Protein AF-A0AAD5NY18-F1 (afdb_monomer)

Structure (mmCIF, N/CA/C/O backbone):
data_AF-A0AAD5NY18-F1
#
_entry.id   AF-A0AAD5NY18-F1
#
loop_
_atom_site.group_PDB
_atom_site.id
_atom_site.type_symbol
_atom_site.label_atom_id
_atom_site.label_alt_id
_atom_site.label_comp_id
_atom_site.label_asym_id
_atom_site.label_entity_id
_atom_site.label_seq_id
_atom_site.pdbx_PDB_ins_code
_atom_site.Cartn_x
_atom_site.Cartn_y
_atom_site.Cartn_z
_atom_site.occupancy
_atom_site.B_iso_or_equiv
_atom_site.auth_seq_id
_atom_site.auth_comp_id
_atom_site.auth_asym_id
_atom_site.auth_atom_id
_atom_site.pdbx_PDB_model_num
ATOM 1 N N . MET A 1 1 ? -19.075 -4.248 27.974 1.00 84.06 1 MET A N 1
ATOM 2 C CA . MET A 1 1 ? -18.159 -3.498 27.089 1.00 84.06 1 MET A CA 1
ATOM 3 C C . MET A 1 1 ? -18.978 -2.438 26.397 1.00 84.06 1 MET A C 1
ATOM 5 O O . MET A 1 1 ? -19.967 -2.800 25.772 1.00 84.06 1 MET A O 1
ATOM 9 N N . GLU A 1 2 ? -18.618 -1.173 26.572 1.00 90.38 2 GLU A N 1
ATOM 10 C CA . GLU A 1 2 ? -19.306 -0.053 25.928 1.00 90.38 2 GLU A CA 1
ATOM 11 C C . GLU A 1 2 ? -18.707 0.196 24.538 1.00 90.38 2 GLU A C 1
ATOM 13 O O . GLU A 1 2 ? -17.485 0.207 24.389 1.00 90.38 2 GLU A O 1
ATOM 18 N N . LEU A 1 3 ? -19.578 0.318 23.534 1.00 94.31 3 LEU A N 1
ATOM 19 C CA . LEU A 1 3 ? -19.215 0.614 22.147 1.00 94.31 3 LEU A CA 1
ATOM 20 C C . LEU A 1 3 ? -19.046 2.125 21.962 1.00 94.31 3 LEU A C 1
ATOM 22 O O . LEU A 1 3 ? -19.746 2.894 22.617 1.00 94.31 3 LEU A O 1
ATOM 26 N N . LEU A 1 4 ? -18.175 2.540 21.037 1.00 93.25 4 LEU A N 1
ATOM 27 C CA . LEU A 1 4 ? -18.059 3.951 20.644 1.00 93.25 4 LEU A CA 1
ATOM 28 C C . LEU A 1 4 ? -19.355 4.474 20.015 1.00 93.25 4 LEU A C 1
ATOM 30 O O . LEU A 1 4 ? -19.763 5.595 20.299 1.00 93.25 4 LEU A O 1
ATOM 34 N N . VAL A 1 5 ? -20.013 3.642 19.204 1.00 93.19 5 VAL A N 1
ATOM 35 C CA . VAL A 1 5 ? -21.362 3.891 18.686 1.00 93.19 5 VAL A CA 1
ATOM 36 C C . VAL A 1 5 ? -22.305 2.927 19.387 1.00 93.19 5 VAL A C 1
ATOM 38 O O . VAL A 1 5 ? -22.148 1.708 19.286 1.00 93.19 5 VAL A O 1
ATOM 41 N N . LYS A 1 6 ? -23.281 3.447 20.134 1.00 92.69 6 LYS A N 1
ATOM 42 C CA . LYS A 1 6 ? -24.221 2.585 20.859 1.00 92.69 6 LYS A CA 1
ATOM 43 C C . LYS A 1 6 ? -25.091 1.812 19.870 1.00 92.69 6 LYS A C 1
ATOM 45 O O . LYS A 1 6 ? -25.424 2.306 18.800 1.00 92.69 6 LYS A O 1
ATOM 50 N N . ALA A 1 7 ? -25.544 0.621 20.261 1.00 89.12 7 ALA A N 1
ATOM 51 C CA . ALA A 1 7 ? -26.354 -0.237 19.389 1.00 89.12 7 ALA A CA 1
ATOM 52 C C . ALA A 1 7 ? -27.636 0.445 18.867 1.00 89.12 7 ALA A C 1
ATOM 54 O O . ALA A 1 7 ? -28.035 0.214 17.730 1.00 89.12 7 ALA A O 1
ATOM 55 N N . ALA A 1 8 ? -28.255 1.305 19.682 1.00 92.56 8 ALA A N 1
ATOM 56 C CA . ALA A 1 8 ? -29.433 2.085 19.300 1.00 92.56 8 ALA A CA 1
ATOM 57 C C . ALA A 1 8 ? -29.128 3.217 18.296 1.00 92.56 8 ALA A C 1
ATOM 59 O O . ALA A 1 8 ? -30.041 3.732 17.663 1.00 92.56 8 ALA A O 1
ATOM 60 N N . GLU A 1 9 ? -27.857 3.591 18.154 1.00 94.06 9 GLU A N 1
ATOM 61 C CA . GLU A 1 9 ? -27.359 4.667 17.289 1.00 94.06 9 GLU A CA 1
ATOM 62 C C . GLU A 1 9 ? -26.685 4.112 16.024 1.00 94.06 9 GLU A C 1
ATOM 64 O O . GLU A 1 9 ? -26.097 4.860 15.244 1.00 94.06 9 GLU A O 1
ATOM 69 N N . HIS A 1 10 ? -26.745 2.795 15.802 1.00 93.06 10 HIS A N 1
ATOM 70 C CA . HIS A 1 10 ? -26.220 2.192 14.586 1.00 93.06 10 HIS A CA 1
ATOM 71 C C . HIS A 1 10 ? -26.917 2.767 13.351 1.00 93.06 10 HIS A C 1
ATOM 73 O O . HIS A 1 10 ? -28.141 2.867 13.282 1.00 93.06 10 HIS A O 1
ATOM 79 N N . PHE A 1 11 ? -26.116 3.072 12.339 1.00 92.06 11 PHE A N 1
ATOM 80 C CA . PHE A 1 11 ? -26.568 3.656 11.086 1.00 92.06 11 PHE A CA 1
ATOM 81 C C . PHE A 1 11 ? -26.092 2.806 9.902 1.00 92.06 11 PHE A C 1
ATOM 83 O O . PHE A 1 11 ? -25.083 2.099 10.007 1.00 92.06 11 PHE A O 1
ATOM 90 N N . PRO A 1 12 ? -26.794 2.845 8.759 1.00 90.19 12 PRO A N 1
ATOM 91 C CA . PRO A 1 12 ? -26.279 2.272 7.525 1.00 90.19 12 PRO A CA 1
ATOM 92 C C . PRO A 1 12 ? -25.096 3.105 7.017 1.00 90.19 12 PRO A C 1
ATOM 94 O O . PRO A 1 12 ? -25.167 4.330 6.966 1.00 90.19 12 PRO A O 1
ATOM 97 N N . GLY A 1 13 ? -24.017 2.442 6.609 1.00 85.06 13 GLY A N 1
ATOM 98 C CA . GLY A 1 13 ? -22.832 3.085 6.048 1.00 85.06 13 GLY A CA 1
ATOM 99 C C . GLY A 1 13 ? -22.407 2.424 4.745 1.00 85.06 13 GLY A C 1
ATOM 100 O O . GLY A 1 13 ? -22.595 1.221 4.549 1.00 85.06 13 GLY A O 1
ATOM 101 N N . LYS A 1 14 ? -21.829 3.219 3.842 1.00 85.12 14 LYS A N 1
ATOM 102 C CA . LYS A 1 14 ? -21.174 2.718 2.634 1.00 85.12 14 LYS A CA 1
ATOM 103 C C . LYS A 1 14 ? -19.673 2.920 2.777 1.00 85.12 14 LYS A C 1
ATOM 105 O O . LYS A 1 14 ? -19.198 4.049 2.747 1.00 85.12 14 LYS A O 1
ATOM 110 N N . ILE A 1 15 ? -18.947 1.814 2.899 1.00 86.06 15 ILE A N 1
ATOM 111 C CA . ILE A 1 15 ? -17.486 1.810 2.866 1.00 86.06 15 ILE A CA 1
ATOM 112 C C . ILE A 1 15 ? -17.049 1.555 1.428 1.00 86.06 15 ILE A C 1
ATOM 114 O O . ILE A 1 15 ? -17.471 0.574 0.809 1.00 86.06 15 ILE A O 1
ATOM 118 N N . ASN A 1 16 ? -16.200 2.434 0.909 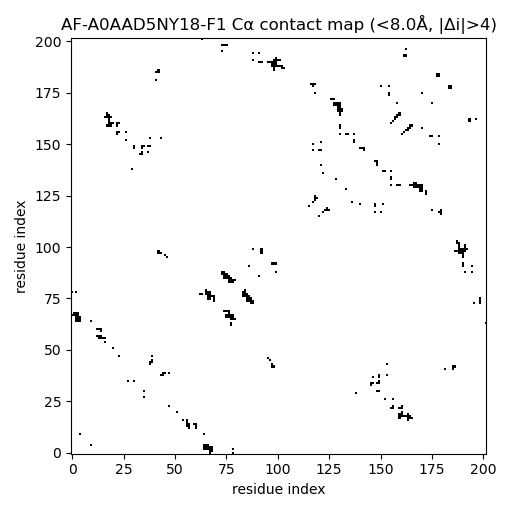1.00 83.38 16 ASN A N 1
ATOM 119 C CA . ASN A 1 16 ? -15.541 2.240 -0.374 1.00 83.38 16 ASN A CA 1
ATOM 120 C C . ASN A 1 16 ? -14.112 1.745 -0.127 1.00 83.38 16 ASN A C 1
ATOM 122 O O . ASN A 1 16 ? -13.471 2.166 0.830 1.00 83.38 16 ASN A O 1
ATOM 126 N N . SER A 1 17 ? -13.619 0.877 -1.007 1.00 83.75 17 SER A N 1
ATOM 127 C CA . SER A 1 17 ? -12.198 0.542 -1.093 1.00 83.75 17 SER A CA 1
ATOM 128 C C . SER A 1 17 ? -11.667 1.084 -2.407 1.00 83.75 17 SER A C 1
ATOM 130 O O . SER A 1 17 ? -12.253 0.840 -3.463 1.00 83.75 17 SER A O 1
ATOM 132 N N . THR A 1 18 ? -10.581 1.837 -2.328 1.00 84.44 18 THR A N 1
ATOM 133 C CA . THR A 1 18 ? -9.879 2.404 -3.482 1.00 84.44 18 THR A CA 1
ATOM 134 C C . THR A 1 18 ? -8.613 1.618 -3.832 1.00 84.44 18 THR A C 1
ATOM 136 O O . THR A 1 18 ? -7.983 1.902 -4.847 1.00 84.44 18 THR A O 1
ATOM 139 N N . SER A 1 19 ? -8.265 0.597 -3.037 1.00 84.62 19 SER A N 1
ATOM 140 C CA . SER A 1 19 ? -7.213 -0.365 -3.377 1.00 84.62 19 SER A CA 1
ATOM 141 C C . SER A 1 19 ? -7.644 -1.223 -4.572 1.00 84.62 19 SER A C 1
ATOM 143 O O . SER A 1 19 ? -8.756 -1.759 -4.601 1.00 84.62 19 SER A O 1
ATOM 145 N N . SER A 1 20 ? -6.771 -1.333 -5.574 1.00 81.06 20 SER A N 1
ATOM 146 C CA . SER A 1 20 ? -7.092 -1.926 -6.874 1.00 81.06 20 SER A CA 1
ATOM 147 C C . SER A 1 20 ? -6.510 -3.330 -7.040 1.00 81.06 20 SER A C 1
ATOM 149 O O . SER A 1 20 ? -5.342 -3.502 -7.385 1.00 81.06 20 SER A O 1
ATOM 151 N N . THR A 1 21 ? -7.346 -4.364 -6.918 1.00 80.88 21 THR A N 1
ATOM 152 C CA . THR A 1 21 ? -6.959 -5.732 -7.323 1.00 80.88 21 THR A CA 1
ATOM 153 C C . THR A 1 21 ? -6.691 -5.832 -8.831 1.00 80.88 21 THR A C 1
ATOM 155 O O . THR A 1 21 ? -5.876 -6.642 -9.274 1.00 80.88 21 THR A O 1
ATOM 158 N N . ALA A 1 22 ? -7.306 -4.956 -9.633 1.00 87.25 22 ALA A N 1
ATOM 159 C CA . ALA A 1 22 ? -7.049 -4.861 -11.066 1.00 87.25 22 ALA A CA 1
ATOM 160 C C . ALA A 1 22 ? -5.610 -4.419 -11.381 1.00 87.25 22 ALA A C 1
ATOM 162 O O . ALA A 1 22 ? -5.051 -4.867 -12.380 1.00 87.25 22 ALA A O 1
ATOM 163 N N . ALA A 1 23 ? -4.986 -3.599 -10.527 1.00 91.00 23 ALA A N 1
ATOM 164 C CA . ALA A 1 23 ? -3.589 -3.203 -10.699 1.00 91.00 23 ALA A CA 1
ATOM 165 C C . ALA A 1 23 ? -2.640 -4.400 -10.540 1.00 91.00 23 ALA A C 1
ATOM 167 O O . ALA A 1 23 ? -1.746 -4.578 -11.364 1.00 91.00 23 ALA A O 1
ATOM 168 N N . VAL A 1 24 ? -2.888 -5.279 -9.559 1.00 92.44 24 VAL A N 1
ATOM 169 C CA . VAL A 1 24 ? -2.126 -6.532 -9.379 1.00 92.44 24 VAL A CA 1
ATOM 170 C C . VAL A 1 24 ? -2.218 -7.405 -10.628 1.00 92.44 24 VAL A C 1
ATOM 172 O O . VAL A 1 24 ? -1.203 -7.893 -11.123 1.00 92.44 24 VAL A O 1
ATOM 175 N N . LYS A 1 25 ? -3.429 -7.567 -11.174 1.00 91.94 25 LYS A N 1
ATOM 176 C CA . LYS A 1 25 ? -3.641 -8.303 -12.424 1.00 91.94 25 LYS A CA 1
ATOM 177 C C . LYS A 1 25 ? -2.883 -7.662 -13.593 1.00 91.94 25 LYS A C 1
ATOM 179 O O . LYS A 1 25 ? -2.170 -8.361 -14.302 1.00 91.94 25 LYS A O 1
ATOM 184 N N . CYS A 1 26 ? -2.975 -6.341 -13.742 1.00 94.19 26 CYS A N 1
ATOM 185 C CA . CYS A 1 26 ? -2.278 -5.603 -14.794 1.00 94.19 26 CYS A CA 1
ATOM 186 C C . CYS A 1 26 ? -0.751 -5.758 -14.700 1.00 94.19 26 CYS A C 1
ATOM 188 O O . CYS A 1 26 ? -0.095 -5.879 -15.730 1.00 94.19 26 CYS A O 1
ATOM 190 N N . ILE A 1 27 ? -0.185 -5.780 -13.488 1.00 96.06 27 ILE A N 1
ATOM 191 C CA . ILE A 1 27 ? 1.248 -6.028 -13.273 1.00 96.06 27 ILE A CA 1
ATOM 192 C C . ILE A 1 27 ? 1.623 -7.439 -13.727 1.00 96.06 27 ILE A C 1
ATOM 194 O O . ILE A 1 27 ? 2.573 -7.594 -14.491 1.00 96.06 27 ILE A O 1
ATOM 198 N N . LYS A 1 28 ? 0.855 -8.454 -13.308 1.00 95.25 28 LYS A N 1
ATOM 199 C CA . LYS A 1 28 ? 1.094 -9.858 -13.681 1.00 95.25 28 LYS A CA 1
ATOM 200 C C . LYS A 1 28 ? 1.008 -10.107 -15.185 1.00 95.25 28 LYS A C 1
ATOM 202 O O . LYS A 1 28 ? 1.757 -10.922 -15.696 1.00 95.25 28 LYS A O 1
ATOM 207 N N . GLU A 1 29 ? 0.101 -9.425 -15.880 1.00 95.38 29 GLU A N 1
ATOM 208 C CA . GLU A 1 29 ? -0.072 -9.570 -17.332 1.00 95.38 29 GLU A CA 1
ATOM 209 C C . GLU A 1 29 ? 0.979 -8.799 -18.139 1.00 95.38 29 GLU A C 1
ATOM 211 O O . GLU A 1 29 ? 1.291 -9.191 -19.261 1.00 95.38 29 GLU A O 1
ATOM 216 N N . LYS A 1 30 ? 1.498 -7.689 -17.599 1.00 95.69 30 LYS A N 1
ATOM 217 C CA . LYS A 1 30 ? 2.439 -6.823 -18.316 1.00 95.69 30 LYS A CA 1
ATOM 218 C C . LYS A 1 30 ? 3.895 -7.266 -18.168 1.00 95.69 30 LYS A C 1
ATOM 220 O O . LYS A 1 30 ? 4.649 -7.164 -19.133 1.00 95.69 30 LYS A O 1
ATOM 225 N N . LEU A 1 31 ? 4.309 -7.657 -16.965 1.00 97.19 31 LEU A N 1
ATOM 226 C CA . LEU A 1 31 ? 5.704 -7.996 -16.695 1.00 97.19 31 LEU A CA 1
ATOM 227 C C . LEU A 1 31 ? 6.071 -9.364 -17.280 1.00 97.19 31 LEU A C 1
ATOM 229 O O . LEU A 1 31 ? 5.265 -10.293 -17.271 1.00 97.19 31 LEU A O 1
ATOM 233 N N . THR A 1 32 ? 7.310 -9.499 -17.752 1.00 97.19 32 THR A N 1
ATOM 234 C CA . THR A 1 32 ? 7.869 -10.800 -18.153 1.00 97.19 32 THR A CA 1
ATOM 235 C C . THR A 1 32 ? 8.101 -11.693 -16.930 1.00 97.19 32 THR A C 1
ATOM 237 O O . THR A 1 32 ? 8.169 -11.211 -15.801 1.00 97.19 32 THR A O 1
ATOM 240 N N . GLU A 1 33 ? 8.299 -13.000 -17.125 1.00 96.88 33 GLU A N 1
ATOM 241 C CA . GLU A 1 33 ? 8.614 -13.910 -16.009 1.00 96.88 33 GLU A CA 1
ATOM 242 C C . GLU A 1 33 ? 9.895 -13.512 -15.254 1.00 96.88 33 GLU A C 1
ATOM 244 O O . GLU A 1 33 ? 9.945 -13.605 -14.027 1.00 96.88 33 GLU A O 1
ATOM 249 N N . ALA A 1 34 ? 10.910 -12.999 -15.959 1.00 97.19 34 ALA A N 1
ATOM 250 C CA . ALA A 1 34 ? 12.133 -12.492 -15.335 1.00 97.19 34 ALA A CA 1
ATOM 251 C C . ALA A 1 34 ? 11.845 -11.264 -14.452 1.00 97.19 34 ALA A C 1
ATOM 253 O O . ALA A 1 34 ? 12.257 -11.216 -13.292 1.00 97.19 34 ALA A O 1
ATOM 254 N N . GLN A 1 35 ? 11.056 -10.315 -14.963 1.00 97.69 35 GLN A N 1
ATOM 255 C CA . GLN A 1 35 ? 10.638 -9.119 -14.226 1.00 97.69 35 GLN A CA 1
ATOM 256 C C . GLN A 1 35 ? 9.735 -9.466 -13.036 1.00 97.69 35 GLN A C 1
ATOM 258 O O . GLN A 1 35 ? 9.884 -8.891 -11.961 1.00 97.69 35 GLN A O 1
ATOM 263 N N . LEU A 1 36 ? 8.830 -10.439 -13.178 1.00 97.94 36 LEU A N 1
ATOM 264 C CA . LEU A 1 36 ? 8.006 -10.934 -12.074 1.00 97.94 36 LEU A CA 1
ATOM 265 C C . LEU A 1 36 ? 8.853 -11.624 -11.007 1.00 97.94 36 LEU A C 1
ATOM 267 O O . LEU A 1 36 ? 8.613 -11.430 -9.815 1.00 97.94 36 LEU A O 1
ATOM 271 N N . SER A 1 37 ? 9.852 -12.411 -11.411 1.00 97.62 37 SER A N 1
ATOM 272 C CA . SER A 1 37 ? 10.812 -13.002 -10.479 1.00 97.62 37 SER A CA 1
ATOM 273 C C . SER A 1 37 ? 11.564 -11.918 -9.709 1.00 97.62 37 SER A C 1
ATOM 275 O O . SER A 1 37 ? 11.696 -12.031 -8.493 1.00 97.62 37 SER A O 1
ATOM 277 N N . LEU A 1 38 ? 11.999 -10.848 -10.381 1.00 97.44 38 LEU A N 1
ATOM 278 C CA . LEU A 1 38 ? 12.657 -9.714 -9.734 1.00 97.44 38 LEU A CA 1
ATOM 279 C C . LEU A 1 38 ? 11.700 -8.947 -8.807 1.00 97.44 38 LEU A C 1
ATOM 281 O O . LEU A 1 38 ? 12.060 -8.655 -7.674 1.00 97.44 38 LEU A O 1
ATOM 285 N N . PHE A 1 39 ? 10.452 -8.695 -9.210 1.00 98.12 39 PHE A N 1
ATOM 286 C CA . PHE A 1 39 ? 9.447 -8.086 -8.331 1.00 98.12 39 PHE A CA 1
ATOM 287 C C . PHE A 1 39 ? 9.246 -8.920 -7.056 1.00 98.12 39 PHE A C 1
ATOM 289 O O . PHE A 1 39 ? 9.125 -8.374 -5.958 1.00 98.12 39 PHE A O 1
ATOM 296 N N . ARG A 1 40 ? 9.239 -10.254 -7.171 1.00 97.31 40 ARG A N 1
ATOM 297 C CA . ARG A 1 40 ? 9.045 -11.164 -6.032 1.00 97.31 40 ARG A CA 1
ATOM 298 C C . ARG A 1 40 ? 10.166 -11.123 -4.996 1.00 97.31 40 ARG A C 1
ATOM 300 O O . ARG A 1 40 ? 9.916 -11.505 -3.855 1.00 97.31 40 ARG A O 1
ATOM 307 N N . THR A 1 41 ? 11.363 -10.653 -5.348 1.00 96.62 41 THR A N 1
ATOM 308 C CA . THR A 1 41 ? 12.458 -10.486 -4.376 1.00 96.62 41 THR A CA 1
ATOM 309 C C . THR A 1 41 ? 12.332 -9.205 -3.547 1.00 96.62 41 THR A C 1
ATOM 311 O O . THR A 1 41 ? 13.049 -9.041 -2.562 1.00 96.62 41 THR A O 1
ATOM 314 N N . THR A 1 42 ? 11.412 -8.309 -3.911 1.00 97.00 42 THR A N 1
ATOM 315 C CA . THR A 1 42 ? 11.177 -7.035 -3.219 1.00 97.00 42 THR A CA 1
ATOM 316 C C . THR A 1 42 ? 10.289 -7.207 -1.984 1.00 97.00 42 THR A C 1
ATOM 318 O O . THR A 1 42 ? 9.637 -8.238 -1.791 1.00 97.00 42 THR A O 1
ATOM 321 N N . CYS A 1 43 ? 10.180 -6.156 -1.168 1.00 95.38 43 CYS A N 1
ATOM 322 C CA . CYS A 1 43 ? 9.304 -6.126 0.006 1.00 95.38 43 CYS A CA 1
ATOM 323 C C . CYS A 1 43 ? 7.811 -6.328 -0.326 1.00 95.38 43 CYS A C 1
ATOM 325 O O . CYS A 1 43 ? 7.045 -6.740 0.543 1.00 95.38 43 CYS A O 1
ATOM 327 N N . PHE A 1 44 ? 7.390 -6.108 -1.578 1.00 96.06 44 PHE A N 1
ATOM 328 C CA . PHE A 1 44 ? 6.014 -6.341 -2.035 1.00 96.06 44 PHE A CA 1
ATOM 329 C C . PHE A 1 44 ? 5.808 -7.703 -2.696 1.00 96.06 44 PHE A C 1
ATOM 331 O O . PHE A 1 44 ? 4.678 -8.040 -3.052 1.00 96.06 44 PHE A O 1
ATOM 338 N N . GLY A 1 45 ? 6.857 -8.518 -2.828 1.00 95.38 45 GLY A N 1
ATOM 339 C CA . GLY A 1 45 ? 6.795 -9.787 -3.547 1.00 95.38 45 GLY A CA 1
ATOM 340 C C . GLY A 1 45 ? 5.700 -10.725 -3.042 1.00 95.38 45 GLY A C 1
ATOM 341 O O . GLY A 1 45 ? 4.895 -11.221 -3.825 1.00 95.38 45 GLY A O 1
ATOM 342 N N . LYS A 1 46 ? 5.589 -10.890 -1.717 1.00 91.38 46 LYS A N 1
ATOM 343 C CA . LYS A 1 46 ? 4.529 -11.710 -1.102 1.00 91.38 46 LYS A CA 1
ATOM 344 C C . LYS A 1 46 ? 3.126 -11.158 -1.357 1.00 91.38 46 LYS A C 1
ATOM 346 O O . LYS A 1 46 ? 2.183 -11.933 -1.479 1.00 91.38 46 LYS A O 1
ATOM 351 N N . LEU A 1 47 ? 2.989 -9.833 -1.443 1.00 92.06 47 LEU A N 1
ATOM 352 C CA . LEU A 1 47 ? 1.704 -9.177 -1.680 1.00 92.06 47 LEU A CA 1
ATOM 353 C C . LEU A 1 47 ? 1.220 -9.368 -3.122 1.00 92.06 47 LEU A C 1
ATOM 355 O O . LEU A 1 47 ? 0.014 -9.414 -3.355 1.00 92.06 47 LEU A O 1
ATOM 359 N N . LEU A 1 48 ? 2.141 -9.532 -4.077 1.00 91.62 48 LEU A N 1
ATOM 360 C CA . LEU A 1 48 ? 1.804 -9.833 -5.468 1.00 91.62 48 LEU A CA 1
ATOM 361 C C . LEU A 1 48 ? 1.060 -11.170 -5.592 1.00 91.62 48 LEU A C 1
ATOM 363 O O . LEU A 1 48 ? 0.136 -11.295 -6.396 1.00 91.62 48 LEU A O 1
ATOM 367 N N . ASP A 1 49 ? 1.445 -12.163 -4.793 1.00 87.81 49 ASP A N 1
ATOM 368 C CA . ASP A 1 49 ? 0.901 -13.523 -4.835 1.00 87.81 49 ASP A CA 1
ATOM 369 C C . ASP A 1 49 ? -0.183 -13.782 -3.776 1.00 87.81 49 ASP A C 1
ATOM 371 O O . ASP A 1 49 ? -0.622 -14.920 -3.604 1.00 87.81 49 ASP A O 1
ATOM 375 N N . MET A 1 50 ? -0.664 -12.741 -3.086 1.00 82.69 50 MET A N 1
ATOM 376 C CA . MET A 1 50 ? -1.823 -12.888 -2.208 1.00 82.69 50 MET A CA 1
ATOM 377 C C . MET A 1 50 ? -3.039 -13.392 -2.989 1.00 82.69 50 MET A C 1
ATOM 379 O O . MET A 1 50 ? -3.297 -12.983 -4.124 1.00 82.69 50 MET A O 1
ATOM 383 N N . ASN A 1 51 ? -3.803 -14.272 -2.340 1.00 77.19 51 ASN A N 1
ATOM 384 C CA . ASN A 1 51 ? -5.075 -14.757 -2.863 1.00 77.19 51 ASN A CA 1
ATOM 385 C C . ASN A 1 51 ? -6.008 -13.584 -3.180 1.00 77.19 51 ASN A C 1
ATOM 387 O O . ASN A 1 51 ? -5.944 -12.541 -2.529 1.00 77.19 51 ASN A O 1
ATOM 391 N N . ASP A 1 52 ? -6.912 -13.784 -4.138 1.00 73.19 52 ASP A N 1
ATOM 392 C CA . ASP A 1 52 ? -7.943 -12.800 -4.462 1.00 73.19 52 ASP A CA 1
ATOM 393 C C . ASP A 1 52 ? -8.870 -12.589 -3.249 1.00 73.19 5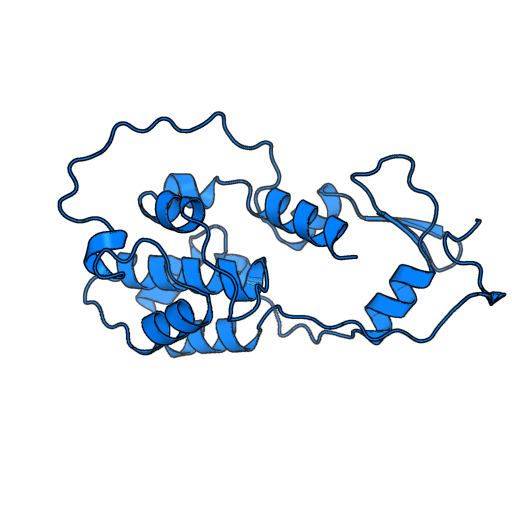2 ASP A C 1
ATOM 395 O O . ASP A 1 52 ? -9.790 -13.369 -2.981 1.00 73.19 52 ASP A O 1
ATOM 399 N N . LEU A 1 53 ? -8.570 -11.559 -2.455 1.00 76.12 53 LEU A N 1
ATOM 400 C CA . LEU A 1 53 ? -9.347 -11.172 -1.288 1.00 76.12 53 LEU A CA 1
ATOM 401 C C . LEU A 1 53 ? -10.529 -10.326 -1.750 1.00 76.12 53 LEU A C 1
ATOM 403 O O . LEU A 1 53 ? -10.378 -9.194 -2.210 1.00 76.12 53 LEU A O 1
ATOM 407 N N . LYS A 1 54 ? -11.740 -10.856 -1.574 1.00 81.56 54 LYS A N 1
ATOM 408 C CA . LYS A 1 54 ? -12.956 -10.094 -1.858 1.00 81.56 54 LYS A CA 1
ATOM 409 C C . LYS A 1 54 ? -13.225 -9.099 -0.739 1.00 81.56 54 LYS A C 1
ATOM 411 O O . LYS A 1 54 ? -13.561 -9.480 0.381 1.00 81.56 54 LYS A O 1
ATOM 416 N N . PHE A 1 55 ? -13.116 -7.814 -1.060 1.00 85.56 55 PHE A N 1
ATOM 417 C CA . PHE A 1 55 ? -13.484 -6.746 -0.142 1.00 85.56 55 PHE A CA 1
ATOM 418 C C . PHE A 1 55 ? -14.996 -6.744 0.121 1.00 85.56 55 PHE A C 1
ATOM 420 O O . PHE A 1 55 ? -15.800 -6.746 -0.812 1.00 85.56 55 PHE A O 1
ATOM 427 N N . SER A 1 56 ? -15.386 -6.685 1.396 1.00 89.88 56 SER A N 1
ATOM 428 C CA . SER A 1 56 ? -16.777 -6.487 1.806 1.00 89.88 56 SER A CA 1
ATOM 429 C C . SER A 1 56 ? -16.891 -5.257 2.695 1.00 89.88 56 SER A C 1
ATOM 431 O O . SER A 1 56 ? -16.631 -5.309 3.898 1.00 89.88 56 SER A O 1
ATOM 433 N N . GLY A 1 57 ? -17.339 -4.149 2.102 1.00 91.00 57 GLY A N 1
ATOM 434 C CA . GLY A 1 57 ? -17.579 -2.908 2.839 1.00 91.00 57 GLY A CA 1
ATOM 435 C C . GLY A 1 57 ? -18.629 -3.063 3.943 1.00 91.00 57 GLY A C 1
ATOM 436 O O . GLY A 1 57 ? -18.544 -2.384 4.958 1.00 91.00 57 GLY A O 1
ATOM 437 N N . GLN A 1 58 ? -19.572 -4.002 3.793 1.00 91.88 58 GLN A N 1
ATOM 438 C CA . GLN A 1 58 ? -20.549 -4.327 4.837 1.00 91.88 58 GLN A CA 1
ATOM 439 C C . GLN A 1 58 ? -19.884 -4.974 6.053 1.00 91.88 58 GLN A C 1
ATOM 441 O O . GLN A 1 58 ? -20.185 -4.594 7.180 1.00 91.88 58 GLN A O 1
ATOM 446 N N . LEU A 1 59 ? -18.963 -5.924 5.839 1.00 92.19 59 LEU A N 1
ATOM 447 C CA . LEU A 1 59 ? -18.228 -6.548 6.941 1.00 92.19 59 LEU A CA 1
ATOM 448 C C . LEU A 1 59 ? -17.354 -5.524 7.668 1.00 92.19 59 LEU A C 1
ATOM 450 O O . LEU A 1 59 ? -17.352 -5.508 8.895 1.00 92.19 59 LEU A O 1
ATOM 454 N N . VAL A 1 60 ? -16.674 -4.642 6.927 1.00 92.69 60 VAL A N 1
ATOM 455 C CA . VAL A 1 60 ? -15.882 -3.554 7.521 1.00 92.69 60 VAL A CA 1
ATOM 456 C C . VAL A 1 60 ? -16.777 -2.600 8.311 1.00 92.69 60 VAL A C 1
ATOM 458 O O . VAL A 1 60 ? -16.488 -2.331 9.470 1.00 92.69 60 VAL A O 1
ATOM 461 N N . HIS A 1 61 ? -17.904 -2.156 7.749 1.00 93.69 61 HIS A N 1
ATOM 462 C CA . HIS A 1 61 ? -18.859 -1.288 8.450 1.00 93.69 61 HIS A CA 1
ATOM 463 C C . HIS A 1 61 ? -19.369 -1.920 9.748 1.00 93.69 61 HIS A C 1
ATOM 465 O O . HIS A 1 61 ? -19.331 -1.306 10.813 1.00 93.69 61 HIS A O 1
ATOM 471 N N . HIS A 1 62 ? -19.800 -3.182 9.683 1.00 92.50 62 HIS A N 1
ATOM 472 C CA . HIS A 1 62 ? -20.249 -3.909 10.865 1.00 92.50 62 HIS A CA 1
ATOM 473 C C . HIS A 1 62 ? -19.135 -4.092 11.892 1.00 92.50 62 HIS A C 1
ATOM 475 O O . HIS A 1 62 ? -19.423 -4.031 13.082 1.00 92.50 62 HIS A O 1
ATOM 481 N N . LEU A 1 63 ? -17.888 -4.289 11.463 1.00 93.88 63 LEU A N 1
ATOM 482 C CA . LEU A 1 63 ? -16.734 -4.350 12.353 1.00 93.88 63 LEU A CA 1
ATOM 483 C C . LEU A 1 63 ? -16.495 -3.003 13.055 1.00 93.88 63 LEU A C 1
ATOM 485 O O . LEU A 1 63 ? -16.325 -2.987 14.273 1.00 93.88 63 LEU A O 1
ATOM 489 N N . LEU A 1 64 ? -16.551 -1.884 12.327 1.00 94.00 64 LEU A N 1
ATOM 490 C CA . LEU A 1 64 ? -16.367 -0.534 12.879 1.00 94.00 64 LEU A CA 1
ATOM 491 C C . LEU A 1 64 ? -17.445 -0.168 13.908 1.00 94.00 64 LEU A C 1
ATOM 493 O O . LEU A 1 64 ? -17.128 0.368 14.965 1.00 94.00 64 LEU A O 1
ATOM 497 N N . LEU A 1 65 ? -18.702 -0.566 13.691 1.00 94.94 65 LEU A N 1
ATOM 498 C CA . LEU A 1 65 ? -19.768 -0.400 14.694 1.00 94.94 65 LEU A CA 1
ATOM 499 C C . LEU A 1 65 ? -19.515 -1.188 15.995 1.00 94.94 65 LEU A C 1
ATOM 501 O O . LEU A 1 65 ? -20.177 -0.964 17.004 1.00 94.94 65 LEU A O 1
ATOM 505 N N . ARG A 1 66 ? -18.563 -2.129 15.999 1.00 95.44 66 ARG A N 1
ATOM 506 C CA . ARG A 1 66 ? -18.151 -2.886 17.191 1.00 95.44 66 ARG A CA 1
ATOM 507 C C . ARG A 1 66 ? -16.928 -2.290 17.882 1.00 95.44 66 ARG A C 1
ATOM 509 O O . ARG A 1 66 ? -16.428 -2.913 18.821 1.00 95.44 66 ARG A O 1
ATOM 516 N N . GLN A 1 67 ? -16.443 -1.132 17.441 1.00 95.62 67 GLN A N 1
ATOM 517 C CA . GLN A 1 67 ? -15.295 -0.468 18.044 1.00 95.62 67 GLN A CA 1
ATOM 518 C C . GLN A 1 67 ? -15.605 -0.023 19.482 1.00 95.62 67 GLN A C 1
ATOM 520 O O . GLN A 1 67 ? -16.724 0.378 19.809 1.00 95.62 67 GLN A O 1
ATOM 525 N N . ILE A 1 68 ? -14.605 -0.114 20.354 1.00 96.12 68 ILE A N 1
ATOM 526 C CA . ILE A 1 68 ? -14.650 0.302 21.762 1.00 96.12 68 ILE A CA 1
ATOM 527 C C . ILE A 1 68 ? -13.523 1.308 22.041 1.00 96.12 68 ILE A C 1
ATOM 529 O O . ILE A 1 68 ? -12.570 1.364 21.260 1.00 96.12 68 ILE A O 1
ATOM 533 N N . PRO A 1 69 ? -13.584 2.082 23.145 1.00 95.06 69 PRO A N 1
ATOM 534 C CA . PRO A 1 69 ? -12.517 3.010 23.504 1.00 95.06 69 PRO A CA 1
ATOM 535 C C . PRO A 1 69 ? -11.141 2.341 23.523 1.00 95.06 69 PRO A C 1
ATOM 537 O O . PRO A 1 69 ? -10.940 1.317 24.189 1.00 95.06 69 PRO A O 1
ATOM 540 N N . SER A 1 70 ? -10.207 2.944 22.789 1.00 92.69 70 SER A N 1
ATOM 541 C CA . SER A 1 70 ? -8.816 2.510 22.764 1.00 92.69 70 SER A CA 1
ATOM 542 C C . SER A 1 70 ? -8.013 3.200 23.873 1.00 92.69 70 SER A C 1
ATOM 544 O O . SER A 1 70 ? -8.137 4.418 24.030 1.00 92.69 70 SER A O 1
ATOM 546 N N . PRO A 1 71 ? -7.170 2.470 24.626 1.00 90.06 71 PRO A N 1
ATOM 547 C CA . PRO A 1 71 ? -6.183 3.069 25.525 1.00 90.06 71 PRO A CA 1
ATOM 548 C C . PRO A 1 71 ? -5.071 3.830 24.783 1.00 90.06 71 PRO A C 1
ATOM 550 O O . PRO A 1 71 ? -4.463 4.728 25.360 1.00 90.06 71 PRO A O 1
ATOM 553 N N . ASP A 1 72 ? -4.814 3.473 23.521 1.00 92.12 72 ASP A N 1
ATOM 554 C CA . ASP A 1 72 ? -3.754 4.025 22.677 1.00 92.12 72 ASP A CA 1
ATOM 555 C C . ASP A 1 72 ? -4.333 4.451 21.319 1.00 92.12 72 ASP A C 1
ATOM 557 O O . ASP A 1 72 ? -4.984 3.671 20.625 1.00 92.12 72 ASP A O 1
ATOM 561 N N . LYS A 1 73 ? -4.096 5.700 20.910 1.00 88.56 73 LYS A N 1
ATOM 562 C CA . LYS A 1 73 ? -4.593 6.229 19.627 1.00 88.56 73 LYS A CA 1
ATOM 563 C C . LYS A 1 73 ? -3.979 5.536 18.407 1.00 88.56 73 LYS A C 1
ATOM 565 O O . LYS A 1 73 ? -4.515 5.665 17.314 1.00 88.56 73 LYS A O 1
ATOM 570 N N . SER A 1 74 ? -2.872 4.822 18.591 1.00 92.25 74 SER A N 1
ATOM 571 C CA . SER A 1 74 ? -2.227 4.009 17.564 1.00 92.25 74 SER A CA 1
ATOM 572 C C . SER A 1 74 ? -2.797 2.592 17.463 1.00 92.25 74 SER A C 1
ATOM 574 O O . SER A 1 74 ? -2.270 1.794 16.694 1.00 92.25 74 SER A O 1
ATOM 576 N N . GLU A 1 75 ? -3.861 2.259 18.199 1.00 94.94 75 GLU A N 1
ATOM 577 C CA . GLU A 1 75 ? -4.521 0.952 18.175 1.00 94.94 75 GLU A CA 1
ATOM 578 C C . GLU A 1 75 ? -6.039 1.092 17.998 1.00 94.94 75 GLU A C 1
ATOM 580 O O . GLU A 1 75 ? -6.662 2.042 18.477 1.00 94.94 75 GLU A O 1
ATOM 585 N N . MET A 1 76 ? -6.661 0.088 17.380 1.00 95.12 76 MET A N 1
ATOM 586 C CA . MET A 1 76 ? -8.116 -0.063 17.355 1.00 95.12 76 MET A CA 1
ATOM 587 C C . MET A 1 76 ? -8.537 -1.247 18.215 1.00 95.12 76 MET A C 1
ATOM 589 O O . MET A 1 76 ? -7.926 -2.315 18.189 1.00 95.12 76 MET A O 1
ATOM 593 N N . TRP A 1 77 ? -9.625 -1.072 18.955 1.00 96.19 77 TRP A N 1
ATOM 594 C CA . TRP A 1 77 ? -10.172 -2.109 19.817 1.00 96.19 77 TRP A CA 1
ATOM 595 C C . TRP A 1 77 ? -11.617 -2.403 19.443 1.00 96.19 77 TRP A C 1
ATOM 597 O O . TRP A 1 77 ? -12.398 -1.486 19.204 1.00 96.19 77 TRP A O 1
ATOM 607 N N . PHE A 1 78 ? -11.987 -3.683 19.441 1.00 96.25 78 PHE A N 1
ATOM 608 C CA . PHE A 1 78 ? -13.302 -4.160 19.018 1.00 96.25 78 PHE A CA 1
ATOM 609 C C . PHE A 1 78 ? -13.911 -5.132 20.032 1.00 96.25 78 PHE A C 1
ATOM 611 O O . PHE A 1 78 ? -13.210 -5.944 20.638 1.00 96.25 78 PHE A O 1
ATOM 618 N N . ALA A 1 79 ? -15.234 -5.089 20.189 1.00 96.25 79 ALA A N 1
ATOM 619 C CA . ALA A 1 79 ? -16.005 -6.036 20.991 1.00 96.25 79 ALA A CA 1
ATOM 620 C C . ALA A 1 79 ? -16.701 -7.078 20.100 1.00 96.25 79 ALA A C 1
ATOM 622 O O . ALA A 1 79 ? -17.831 -6.872 19.638 1.00 96.25 79 ALA A O 1
ATOM 623 N N . ILE A 1 80 ? -16.068 -8.233 19.895 1.00 94.25 80 ILE A N 1
ATOM 624 C CA . ILE A 1 80 ? -16.562 -9.305 19.013 1.00 94.25 80 ILE A CA 1
ATOM 625 C C . ILE A 1 80 ? -16.760 -10.586 19.820 1.00 94.25 80 ILE A C 1
ATOM 627 O O . ILE A 1 80 ? -15.876 -10.999 20.564 1.00 94.25 80 ILE A O 1
ATOM 631 N N . GLY A 1 81 ? -17.940 -11.208 19.709 1.00 91.81 81 GLY A N 1
ATOM 632 C CA . GLY A 1 81 ? -18.238 -12.471 20.402 1.00 91.81 81 GLY A CA 1
ATOM 633 C C . GLY A 1 81 ? -18.061 -12.407 21.926 1.00 91.81 81 GLY A C 1
ATOM 634 O O . GLY A 1 81 ? -17.628 -13.378 22.536 1.00 91.81 81 GLY A O 1
ATOM 635 N N . GLY A 1 82 ? -18.311 -11.244 22.539 1.00 91.81 82 GLY A N 1
ATOM 636 C CA . GLY A 1 82 ? -18.109 -11.033 23.977 1.00 91.81 82 GLY A CA 1
ATOM 637 C C . GLY A 1 82 ? -16.646 -10.874 24.409 1.00 91.81 82 GLY A C 1
ATOM 638 O O . GLY A 1 82 ? -16.386 -10.761 25.603 1.00 91.81 82 GLY A O 1
ATOM 639 N N . LYS A 1 83 ? -15.696 -10.804 23.468 1.00 95.06 83 LYS A N 1
ATOM 640 C CA . LYS A 1 83 ? -14.266 -10.594 23.732 1.00 95.06 83 LYS A CA 1
ATOM 641 C C . LYS A 1 83 ? -13.801 -9.219 23.256 1.00 95.06 83 LYS A C 1
ATOM 643 O O . LYS A 1 83 ? -14.346 -8.671 22.299 1.00 95.06 83 LYS A O 1
ATOM 648 N N . ARG A 1 84 ? -12.767 -8.692 23.919 1.00 95.19 84 ARG A N 1
ATOM 649 C CA . ARG A 1 84 ? -12.002 -7.526 23.457 1.00 95.19 84 ARG A CA 1
ATOM 650 C C . ARG A 1 84 ? -10.921 -8.012 22.504 1.00 95.19 84 ARG A C 1
ATOM 652 O O . ARG A 1 84 ? -10.094 -8.827 22.903 1.00 95.19 84 ARG A O 1
ATOM 659 N N . LEU A 1 85 ? -10.944 -7.523 21.275 1.00 95.56 85 LEU A N 1
ATOM 660 C CA . LEU A 1 85 ? -9.923 -7.784 20.271 1.00 95.56 85 LEU A CA 1
ATOM 661 C C . LEU A 1 85 ? -9.189 -6.490 19.962 1.00 95.56 85 LEU A C 1
ATOM 663 O O . LEU A 1 85 ? -9.806 -5.426 19.913 1.00 95.56 85 LEU A O 1
ATOM 667 N N . ARG A 1 86 ? -7.884 -6.605 19.755 1.00 95.25 86 ARG A N 1
ATOM 668 C CA . ARG A 1 86 ? -7.001 -5.498 19.423 1.00 95.25 86 ARG A CA 1
ATOM 669 C C . ARG A 1 86 ? -6.526 -5.653 17.986 1.00 95.25 86 ARG A C 1
ATOM 671 O O . ARG A 1 86 ? -6.187 -6.756 17.566 1.00 95.25 86 ARG A O 1
ATOM 678 N N . PHE A 1 87 ? -6.490 -4.541 17.272 1.00 95.38 87 PHE A N 1
ATOM 679 C CA . PHE A 1 87 ? -5.813 -4.389 16.000 1.00 95.38 87 PHE A CA 1
ATOM 680 C C . PHE A 1 87 ? -4.764 -3.289 16.164 1.00 95.38 87 PHE A C 1
ATOM 682 O O . PHE A 1 87 ? -5.104 -2.116 16.318 1.00 95.38 87 PHE A O 1
ATOM 689 N N . SER A 1 88 ? -3.501 -3.698 16.211 1.00 96.31 88 SER A N 1
ATOM 690 C CA . SER A 1 88 ? -2.331 -2.835 16.347 1.00 96.31 88 SER A CA 1
ATOM 691 C C . SER A 1 88 ? -1.395 -3.011 15.147 1.00 96.31 88 SER A C 1
ATOM 693 O O . SER A 1 88 ? -1.584 -3.886 14.294 1.00 96.31 88 SER A O 1
ATOM 695 N N . ILE A 1 89 ? -0.312 -2.232 15.122 1.00 96.44 89 ILE A N 1
ATOM 696 C CA . ILE A 1 89 ? 0.752 -2.383 14.123 1.00 96.44 89 ILE A CA 1
ATOM 697 C C . ILE A 1 89 ? 1.386 -3.787 14.140 1.00 96.44 89 ILE A C 1
ATOM 699 O O . ILE A 1 89 ? 1.918 -4.232 13.127 1.00 96.44 89 ILE A O 1
ATOM 703 N N . GLN A 1 90 ? 1.314 -4.510 15.266 1.00 95.19 90 GLN A N 1
ATOM 704 C CA . GLN A 1 90 ? 1.853 -5.868 15.380 1.00 95.19 90 GLN A CA 1
ATOM 705 C C . GLN A 1 90 ? 1.071 -6.844 14.502 1.00 95.19 90 GLN A C 1
ATOM 707 O O . GLN A 1 90 ? 1.664 -7.540 13.680 1.00 95.19 90 GLN A O 1
ATOM 712 N N . GLU A 1 91 ? -0.258 -6.871 14.635 1.00 95.12 91 GLU A N 1
ATOM 713 C CA . GLU A 1 91 ? -1.102 -7.731 13.808 1.00 95.12 91 GLU A CA 1
ATOM 714 C C . GLU A 1 91 ? -1.027 -7.308 12.332 1.00 95.12 91 GLU A C 1
ATOM 716 O O . GLU A 1 91 ? -0.956 -8.167 11.454 1.00 95.12 91 GLU A O 1
ATOM 721 N N . PHE A 1 92 ? -0.946 -6.002 12.051 1.00 94.75 92 PHE A N 1
ATOM 722 C CA . PHE A 1 92 ? -0.755 -5.493 10.691 1.00 94.75 92 PHE A CA 1
ATOM 723 C C . PHE A 1 92 ? 0.555 -5.988 10.055 1.00 94.75 92 PHE A C 1
ATOM 725 O O . PHE A 1 92 ? 0.552 -6.484 8.926 1.00 94.75 92 PHE A O 1
ATOM 732 N N . CYS A 1 93 ? 1.668 -5.898 10.788 1.00 94.62 93 CYS A N 1
ATOM 733 C CA . CYS A 1 93 ? 2.978 -6.379 10.352 1.00 94.62 93 CYS A CA 1
ATOM 734 C C . CYS A 1 93 ? 2.956 -7.889 10.085 1.00 94.62 93 CYS A C 1
ATOM 736 O O . CYS A 1 93 ? 3.421 -8.344 9.044 1.00 94.62 93 CYS A O 1
ATOM 738 N N . LEU A 1 94 ? 2.344 -8.666 10.983 1.00 93.69 94 LEU A N 1
ATOM 739 C CA . LEU A 1 94 ? 2.233 -10.118 10.832 1.00 93.69 94 LEU A CA 1
ATOM 740 C C . LEU A 1 94 ? 1.418 -10.523 9.596 1.00 93.69 94 LEU A C 1
ATOM 742 O O . LEU A 1 94 ? 1.788 -11.477 8.916 1.00 93.69 94 LEU A O 1
ATOM 746 N N . ILE A 1 95 ? 0.324 -9.811 9.301 1.00 91.06 95 ILE A N 1
ATOM 747 C CA . ILE A 1 95 ? -0.553 -10.111 8.159 1.00 91.06 95 ILE A CA 1
ATOM 748 C C . ILE A 1 95 ? 0.098 -9.703 6.834 1.00 91.06 95 ILE A C 1
ATOM 750 O O . ILE A 1 95 ? 0.063 -10.465 5.871 1.00 91.06 95 ILE A O 1
ATOM 754 N N . THR A 1 96 ? 0.669 -8.499 6.770 1.00 91.62 96 THR A N 1
ATOM 755 C CA . THR A 1 96 ? 1.209 -7.942 5.519 1.00 91.62 96 THR A CA 1
ATOM 756 C C . THR A 1 96 ? 2.636 -8.399 5.228 1.00 91.62 96 THR A C 1
ATOM 758 O O . THR A 1 96 ? 3.051 -8.424 4.072 1.00 91.62 96 THR A O 1
ATOM 761 N N . GLY A 1 97 ? 3.401 -8.751 6.263 1.00 93.31 97 GLY A N 1
ATOM 762 C CA . GLY A 1 97 ? 4.830 -9.043 6.164 1.00 93.31 97 GLY A CA 1
ATOM 763 C C . GLY A 1 97 ? 5.693 -7.829 5.806 1.00 93.31 97 GLY A C 1
ATOM 764 O O . GLY A 1 97 ? 6.850 -8.015 5.436 1.00 93.31 97 GLY A O 1
ATOM 765 N N . LEU A 1 98 ? 5.140 -6.613 5.875 1.00 95.31 98 LEU A N 1
ATOM 766 C CA . LEU A 1 98 ? 5.837 -5.372 5.546 1.00 95.31 98 LEU A CA 1
ATOM 767 C C . LEU A 1 98 ? 6.639 -4.833 6.731 1.00 95.31 98 LEU A C 1
ATOM 769 O O . LEU A 1 98 ? 6.236 -4.977 7.885 1.00 95.31 98 LEU A O 1
ATOM 773 N N . GLU A 1 99 ? 7.721 -4.112 6.434 1.00 94.81 99 GLU A N 1
ATOM 774 C CA . GLU A 1 99 ? 8.502 -3.409 7.450 1.00 94.81 99 GLU A CA 1
ATOM 775 C C . GLU A 1 99 ? 7.638 -2.353 8.162 1.00 94.81 99 GLU A C 1
ATOM 777 O O . GLU A 1 99 ? 7.046 -1.465 7.541 1.00 94.81 99 GLU A O 1
ATOM 782 N N . CYS A 1 100 ? 7.548 -2.477 9.484 1.00 95.44 100 CYS A N 1
ATOM 783 C CA . CYS A 1 100 ? 6.728 -1.639 10.360 1.00 95.44 100 CYS A CA 1
ATOM 784 C C . CYS A 1 100 ? 7.564 -0.936 11.441 1.00 95.44 100 CYS A C 1
ATOM 786 O O . CYS A 1 100 ? 7.014 -0.267 12.320 1.00 95.44 100 CYS A O 1
ATOM 788 N N . GLY A 1 101 ? 8.886 -1.086 11.406 1.00 91.38 101 GLY A N 1
ATOM 789 C CA . GLY A 1 101 ? 9.845 -0.409 12.264 1.00 91.38 101 GLY A CA 1
ATOM 790 C C . GLY A 1 101 ? 9.822 1.113 12.107 1.00 91.38 101 GLY A C 1
ATOM 791 O O . GLY A 1 101 ? 9.078 1.654 11.284 1.00 91.38 101 GLY A O 1
ATOM 792 N N . PRO A 1 102 ? 10.565 1.840 12.955 1.00 86.50 102 PRO A N 1
ATOM 793 C CA . PRO A 1 102 ? 10.696 3.285 12.818 1.00 86.50 102 PRO A CA 1
ATOM 794 C C . PRO A 1 102 ? 11.303 3.638 11.456 1.00 86.50 102 PRO A C 1
ATOM 796 O O . PRO A 1 102 ? 12.078 2.866 10.892 1.00 86.50 102 PRO A O 1
ATOM 799 N N . GLU A 1 103 ? 10.961 4.816 10.939 1.00 77.62 103 GLU A N 1
ATOM 800 C CA . GLU A 1 103 ? 11.631 5.334 9.748 1.00 77.62 103 GLU A CA 1
ATOM 801 C C . GLU A 1 103 ? 13.121 5.503 10.059 1.00 77.62 103 GLU A C 1
ATOM 803 O O . GLU A 1 103 ? 13.453 6.111 11.085 1.00 77.62 103 GLU A O 1
ATOM 808 N N . PRO A 1 104 ? 14.023 4.928 9.242 1.00 70.88 104 PRO A N 1
ATOM 809 C CA . PRO A 1 104 ? 15.442 5.141 9.446 1.00 70.88 104 PRO A CA 1
ATOM 810 C C . PRO A 1 104 ? 15.718 6.651 9.404 1.00 70.88 104 PRO A C 1
ATOM 812 O O . PRO A 1 104 ? 15.070 7.366 8.631 1.00 70.88 104 PRO A O 1
ATOM 815 N N . PRO A 1 105 ? 16.642 7.164 10.239 1.00 65.44 105 PRO A N 1
ATOM 816 C CA . PRO A 1 105 ? 17.020 8.569 10.186 1.00 65.44 105 PRO A CA 1
ATOM 817 C C . PRO A 1 105 ? 17.384 8.920 8.745 1.00 65.44 105 PRO A C 1
ATOM 819 O O . PRO A 1 105 ? 18.068 8.135 8.086 1.00 65.44 105 PRO A O 1
ATOM 822 N N . VAL A 1 106 ? 16.847 10.056 8.279 1.00 58.81 106 VAL A N 1
ATOM 823 C CA . VAL A 1 106 ? 16.894 10.538 6.891 1.00 58.81 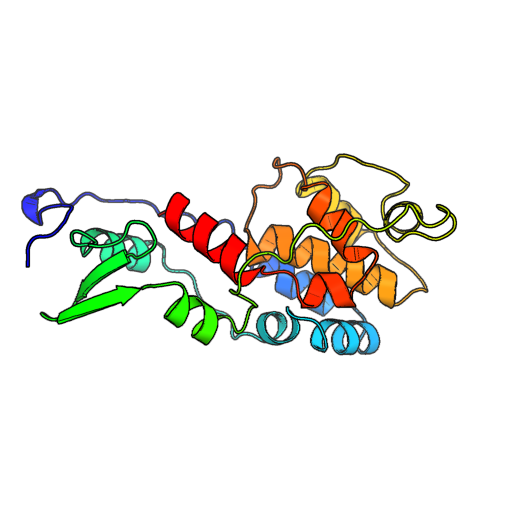106 VAL A CA 1
ATOM 824 C C . VAL A 1 106 ? 18.175 10.073 6.216 1.00 58.81 106 VAL A C 1
ATOM 826 O O . VAL A 1 106 ? 19.269 10.475 6.614 1.00 58.81 106 VAL A O 1
ATOM 829 N N . LEU A 1 107 ? 18.033 9.224 5.199 1.00 55.00 107 LEU A N 1
ATOM 830 C CA . LEU A 1 107 ? 19.133 8.874 4.317 1.00 55.00 107 LEU A CA 1
ATOM 831 C C . LEU A 1 107 ? 19.495 10.134 3.532 1.00 55.00 107 LEU A C 1
ATOM 833 O O . LEU A 1 107 ? 19.004 10.369 2.432 1.00 55.00 107 LEU A O 1
ATOM 837 N N . SER A 1 108 ? 20.328 10.986 4.123 1.00 43.59 108 SER A N 1
ATOM 838 C CA . SER A 1 108 ? 21.022 12.041 3.407 1.00 43.59 108 SER A CA 1
ATOM 839 C C . SER A 1 108 ? 21.998 11.358 2.456 1.00 43.59 108 SER A C 1
ATOM 841 O O . SER A 1 108 ? 23.154 11.127 2.806 1.00 43.59 108 SER A O 1
ATOM 843 N N . LYS A 1 109 ? 21.528 10.953 1.276 1.00 52.47 109 LYS A N 1
ATOM 844 C CA . LYS A 1 109 ? 22.425 10.579 0.190 1.00 52.47 109 LYS A CA 1
ATOM 845 C C . LYS A 1 109 ? 22.762 11.835 -0.600 1.00 52.47 109 LYS A C 1
ATOM 847 O O . LYS A 1 109 ? 21.883 12.579 -1.037 1.00 52.47 109 LYS A O 1
ATOM 852 N N . GLU A 1 110 ? 24.063 12.072 -0.720 1.00 44.53 110 G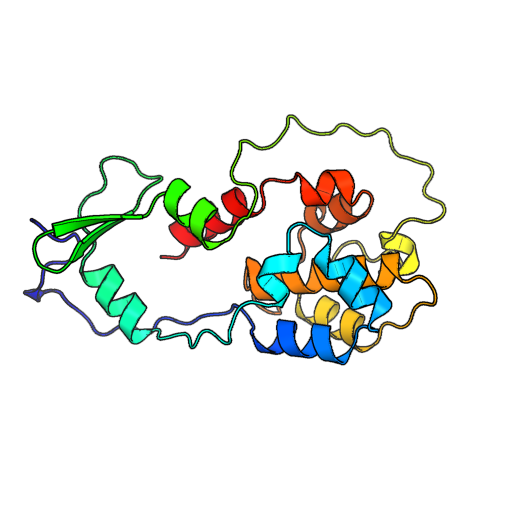LU A N 1
ATOM 853 C CA . GLU A 1 110 ? 24.648 13.017 -1.659 1.00 44.53 110 GLU A CA 1
ATOM 854 C C . GLU A 1 110 ? 24.070 12.751 -3.051 1.00 44.53 110 GLU A C 1
ATOM 856 O O . GLU A 1 110 ? 23.874 11.600 -3.446 1.00 44.53 110 GLU A O 1
ATOM 861 N N . LYS A 1 111 ? 23.748 13.826 -3.775 1.00 42.81 111 LYS A N 1
ATOM 862 C CA . LYS A 1 111 ? 23.243 13.750 -5.145 1.00 42.81 111 LYS A CA 1
ATOM 863 C C . LYS A 1 111 ? 24.272 13.009 -6.002 1.00 42.81 111 LYS A C 1
ATOM 865 O O . LYS A 1 111 ? 25.290 13.591 -6.364 1.00 42.81 111 LYS A O 1
ATOM 870 N N . GLY A 1 112 ? 24.001 11.744 -6.314 1.00 45.97 112 GLY A N 1
ATOM 871 C CA . GLY A 1 112 ? 24.682 11.053 -7.400 1.00 45.97 112 GLY A CA 1
ATOM 872 C C . GLY A 1 112 ? 24.444 11.811 -8.705 1.00 45.97 112 GLY A C 1
ATOM 873 O O . GLY A 1 112 ? 23.359 12.362 -8.914 1.00 45.97 112 GLY A O 1
ATOM 874 N N . ASP A 1 113 ? 25.481 11.880 -9.535 1.00 42.50 113 ASP A N 1
ATOM 875 C CA . ASP A 1 113 ? 25.443 12.470 -10.871 1.00 42.50 113 ASP A CA 1
ATOM 876 C C . ASP A 1 113 ? 24.237 11.920 -11.652 1.00 42.50 113 ASP A C 1
ATOM 878 O O . ASP A 1 113 ? 24.044 10.710 -11.762 1.00 42.50 113 ASP A O 1
ATOM 882 N N . GLY A 1 114 ? 23.383 12.825 -12.134 1.00 48.12 114 GLY A N 1
ATOM 883 C CA . GLY A 1 114 ? 22.058 12.560 -12.698 1.00 48.12 114 GLY A CA 1
ATOM 884 C C . GLY A 1 114 ? 22.064 11.890 -14.074 1.00 48.12 114 GLY A C 1
ATOM 885 O O . GLY A 1 114 ? 21.131 12.092 -14.851 1.00 48.12 114 GLY A O 1
ATOM 886 N N . SER A 1 115 ? 23.093 11.111 -14.398 1.00 41.66 115 SER A N 1
ATOM 887 C CA . SER A 1 115 ? 23.182 10.350 -15.638 1.00 41.66 115 SER A CA 1
ATOM 888 C C . SER A 1 115 ? 22.737 8.902 -15.368 1.00 41.66 115 SER A C 1
ATOM 890 O O . SER A 1 115 ? 23.486 8.115 -14.795 1.00 41.66 115 SER A O 1
ATOM 892 N N . GLY A 1 116 ? 21.496 8.565 -15.746 1.00 54.22 116 GLY A N 1
ATOM 893 C CA . GLY A 1 116 ? 20.951 7.195 -15.679 1.00 54.22 116 GLY A CA 1
ATOM 894 C C . GLY A 1 116 ? 19.983 6.881 -14.528 1.00 54.22 116 GLY A C 1
ATOM 895 O O . GLY A 1 116 ? 19.941 5.740 -14.083 1.00 54.22 116 GLY A O 1
ATOM 896 N N . SER A 1 117 ? 19.225 7.861 -14.023 1.00 76.31 117 SER A N 1
ATOM 897 C CA . SER A 1 117 ? 18.243 7.634 -12.952 1.00 76.31 117 SER A CA 1
ATOM 898 C C . SER A 1 117 ? 16.921 7.052 -13.474 1.00 76.31 117 SER A C 1
ATOM 900 O O . SER A 1 117 ? 16.484 7.388 -14.577 1.00 76.31 117 SER A O 1
ATOM 902 N N . PHE A 1 118 ? 16.240 6.235 -12.663 1.00 82.62 118 PHE A N 1
ATOM 903 C CA . PHE A 1 118 ? 14.903 5.692 -12.974 1.00 82.62 118 PHE A CA 1
ATOM 904 C C . PHE A 1 118 ? 13.926 6.808 -13.378 1.00 82.62 118 PHE A C 1
ATOM 906 O O . PHE A 1 118 ? 13.099 6.667 -14.283 1.00 82.62 118 PHE A O 1
ATOM 913 N N . ARG A 1 119 ? 14.057 7.970 -12.730 1.00 81.38 119 ARG A N 1
ATOM 914 C CA . ARG A 1 119 ? 13.300 9.181 -13.060 1.00 81.38 119 ARG A CA 1
ATOM 915 C C . ARG A 1 119 ? 13.508 9.676 -14.487 1.00 81.38 119 ARG A C 1
ATOM 917 O O . ARG A 1 119 ? 12.541 10.099 -15.119 1.00 81.38 119 ARG A O 1
ATOM 924 N N . SER A 1 120 ? 14.740 9.691 -14.989 1.00 78.38 120 SER A N 1
ATOM 925 C CA . SER A 1 120 ? 14.988 10.173 -16.348 1.00 78.38 120 SER A CA 1
ATOM 926 C C . SER A 1 120 ? 14.597 9.133 -17.395 1.00 78.38 120 SER A C 1
ATOM 928 O O . SER A 1 120 ? 14.023 9.522 -18.410 1.00 78.38 120 SER A O 1
ATOM 930 N N . SER A 1 121 ? 14.824 7.839 -17.132 1.00 81.44 121 SER A N 1
ATOM 931 C CA . SER A 1 121 ? 14.522 6.760 -18.083 1.00 81.44 121 SER A CA 1
ATOM 932 C C . SER A 1 121 ? 13.026 6.466 -18.222 1.00 81.44 121 SER A C 1
ATOM 934 O O . SER A 1 121 ? 12.540 6.317 -19.341 1.00 81.44 121 SER A O 1
ATOM 936 N N . MET A 1 122 ? 12.278 6.416 -17.114 1.00 82.50 122 MET A N 1
ATOM 937 C CA . MET A 1 122 ? 10.883 5.946 -17.124 1.00 82.50 122 MET A CA 1
ATOM 938 C C . MET A 1 122 ? 9.844 7.058 -17.003 1.00 82.50 122 MET A C 1
ATOM 940 O O . MET A 1 122 ? 8.688 6.849 -17.369 1.00 82.50 122 MET A O 1
ATOM 944 N N . LEU A 1 123 ? 10.224 8.225 -16.474 1.00 81.19 123 LEU A N 1
ATOM 945 C CA . LEU A 1 123 ? 9.287 9.319 -16.188 1.00 81.19 123 LEU A CA 1
ATOM 946 C C . LEU A 1 123 ? 9.523 10.548 -17.072 1.00 81.19 123 LEU A C 1
ATOM 948 O O . LEU A 1 123 ? 8.899 11.578 -16.842 1.00 81.19 123 LEU A O 1
ATOM 952 N N . ASN A 1 124 ? 10.424 10.480 -18.061 1.00 73.50 124 ASN A N 1
ATOM 953 C CA . ASN A 1 124 ? 10.810 11.613 -18.917 1.00 73.50 124 ASN A CA 1
ATOM 954 C C . ASN A 1 124 ? 11.189 12.883 -18.123 1.00 73.50 124 ASN A C 1
ATOM 956 O O . ASN A 1 124 ? 10.995 14.005 -18.592 1.00 73.50 124 ASN A O 1
ATOM 960 N N . GLY A 1 125 ? 11.691 12.723 -16.893 1.00 67.19 125 GLY A N 1
ATOM 961 C CA . GLY A 1 125 ? 11.981 13.840 -15.990 1.00 67.19 125 GLY A CA 1
ATOM 962 C C . GLY A 1 125 ? 10.746 14.544 -15.405 1.00 67.19 125 GLY A C 1
ATOM 963 O O . GLY A 1 125 ? 10.897 15.587 -14.767 1.00 67.19 125 GLY A O 1
ATOM 964 N N . GLU A 1 126 ? 9.534 14.009 -15.583 1.00 72.94 126 GLU A N 1
ATOM 965 C CA . GLU A 1 126 ? 8.315 14.555 -14.990 1.00 72.94 126 GLU A CA 1
ATOM 966 C C . GLU A 1 126 ? 8.341 14.376 -13.466 1.00 72.94 126 GLU A C 1
ATOM 968 O O . GLU A 1 126 ? 8.318 13.272 -12.924 1.00 72.94 126 GLU A O 1
ATOM 973 N N . VAL A 1 127 ? 8.396 15.499 -12.750 1.00 67.88 127 VAL A N 1
ATOM 974 C CA . VAL A 1 127 ? 8.561 15.512 -11.285 1.00 67.88 127 VAL A CA 1
ATOM 975 C C . VAL A 1 127 ? 7.218 15.405 -10.558 1.00 67.88 127 VAL A C 1
ATOM 977 O O . VAL A 1 127 ? 7.164 15.102 -9.367 1.00 67.88 127 VAL A O 1
ATOM 980 N N . ARG A 1 128 ? 6.110 15.683 -11.254 1.00 83.31 128 ARG A N 1
ATOM 981 C CA . ARG A 1 128 ? 4.795 15.806 -10.629 1.00 83.31 128 ARG A CA 1
ATOM 982 C C . ARG A 1 128 ? 3.685 15.313 -11.544 1.00 83.31 128 ARG A C 1
ATOM 984 O O . ARG A 1 128 ? 3.150 16.067 -12.346 1.00 83.31 128 ARG A O 1
ATOM 991 N N . PHE A 1 129 ? 3.267 14.082 -11.305 1.00 90.31 129 PHE A N 1
ATOM 992 C CA . PHE A 1 129 ? 2.152 13.441 -11.988 1.00 90.31 129 PHE A CA 1
ATOM 993 C C . PHE A 1 129 ? 1.208 12.787 -10.972 1.00 90.31 129 PHE A C 1
ATOM 995 O O . PHE A 1 129 ? 1.529 12.661 -9.787 1.00 90.31 129 PHE A O 1
ATOM 1002 N N . ASN A 1 130 ? 0.003 12.438 -11.416 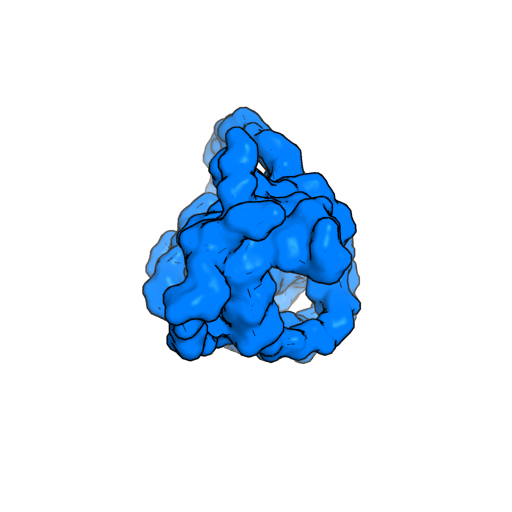1.00 94.06 130 ASN A N 1
ATOM 1003 C CA . ASN A 1 130 ? -1.009 11.783 -10.587 1.00 94.06 130 ASN A CA 1
ATOM 1004 C C . ASN A 1 130 ? -1.138 10.294 -10.923 1.00 94.06 130 ASN A C 1
ATOM 1006 O O . ASN A 1 130 ? -0.553 9.807 -11.891 1.00 94.06 130 ASN A O 1
ATOM 1010 N N . ASN A 1 131 ? -1.929 9.576 -10.130 1.00 92.81 131 ASN A N 1
ATOM 1011 C CA . ASN A 1 131 ? -2.152 8.144 -10.317 1.00 92.81 131 ASN A CA 1
ATOM 1012 C C . ASN A 1 131 ? -2.714 7.768 -11.689 1.00 92.81 131 ASN A C 1
ATOM 1014 O O . ASN A 1 131 ? -2.363 6.716 -12.220 1.00 92.81 131 ASN A O 1
ATOM 1018 N N . LYS A 1 132 ? -3.546 8.620 -12.296 1.00 94.25 132 LYS A N 1
ATOM 1019 C CA . LYS A 1 132 ? -4.036 8.391 -13.660 1.00 94.25 132 LYS A CA 1
ATOM 1020 C C . LYS A 1 132 ? -2.892 8.406 -14.673 1.00 94.25 132 LYS A C 1
ATOM 1022 O O . LYS A 1 132 ? -2.835 7.541 -15.544 1.00 94.25 132 LYS A O 1
ATOM 1027 N N . THR A 1 133 ? -1.993 9.381 -14.563 1.00 94.19 133 THR A N 1
ATOM 1028 C CA . THR A 1 133 ? -0.803 9.462 -15.414 1.00 94.19 133 THR A CA 1
ATOM 1029 C C . THR A 1 133 ? 0.128 8.281 -15.152 1.00 94.19 133 THR A C 1
ATOM 1031 O O . THR A 1 133 ? 0.585 7.669 -16.108 1.00 94.19 133 THR A O 1
ATOM 1034 N N . LEU A 1 134 ? 0.343 7.891 -13.889 1.00 94.88 134 LEU A N 1
ATOM 1035 C CA . LEU A 1 134 ? 1.142 6.711 -13.537 1.00 94.88 134 LEU A CA 1
ATOM 1036 C C . LEU A 1 134 ? 0.592 5.430 -14.174 1.00 94.88 134 LEU A C 1
ATOM 1038 O O . LEU A 1 134 ? 1.350 4.658 -14.750 1.00 94.88 134 LEU A O 1
ATOM 1042 N N . GLU A 1 135 ? -0.722 5.220 -14.119 1.00 94.88 135 GLU A N 1
ATOM 1043 C CA . GLU A 1 135 ? -1.365 4.072 -14.759 1.00 94.88 135 GLU A CA 1
ATOM 1044 C C . GLU A 1 135 ? -1.160 4.082 -16.282 1.00 94.88 135 GLU A C 1
ATOM 1046 O O . GLU A 1 135 ? -0.854 3.045 -16.873 1.00 94.88 135 GLU A O 1
ATOM 1051 N N . ALA A 1 136 ? -1.302 5.245 -16.925 1.00 94.44 136 ALA A N 1
ATOM 1052 C CA . ALA A 1 136 ? -1.069 5.389 -18.359 1.00 94.44 136 ALA A CA 1
ATOM 1053 C C . ALA A 1 136 ? 0.400 5.130 -18.730 1.00 94.44 136 ALA A C 1
ATOM 1055 O O . ALA A 1 136 ? 0.659 4.390 -19.679 1.00 94.44 136 ALA A O 1
ATOM 1056 N N . MET A 1 137 ? 1.345 5.674 -17.955 1.00 93.31 137 MET A N 1
ATOM 1057 C CA . MET A 1 137 ? 2.779 5.431 -18.121 1.00 93.31 137 MET A CA 1
ATOM 1058 C C . MET A 1 137 ? 3.102 3.952 -17.956 1.00 93.31 137 MET A C 1
ATOM 1060 O O . MET A 1 137 ? 3.726 3.374 -18.837 1.00 93.31 137 MET A O 1
ATOM 1064 N N . PHE A 1 138 ? 2.611 3.302 -16.897 1.00 95.12 138 PHE A N 1
ATOM 1065 C CA . PHE A 1 138 ? 2.811 1.868 -16.700 1.00 95.12 138 PHE A CA 1
ATOM 1066 C C . PHE A 1 138 ? 2.260 1.063 -17.874 1.00 95.12 138 PHE A C 1
ATOM 1068 O O . PHE A 1 138 ? 2.957 0.214 -18.414 1.00 95.12 138 PHE A O 1
ATOM 1075 N N . LYS A 1 139 ? 1.046 1.353 -18.348 1.00 94.62 139 LYS A N 1
ATOM 1076 C CA . LYS A 1 139 ? 0.462 0.635 -19.490 1.00 94.62 139 LYS A CA 1
ATOM 1077 C C . LYS A 1 139 ? 1.256 0.834 -20.780 1.00 94.62 139 LYS A C 1
ATOM 1079 O O . LYS A 1 139 ? 1.486 -0.151 -21.478 1.00 94.62 139 LYS A O 1
ATOM 1084 N N . ALA A 1 140 ? 1.721 2.049 -21.061 1.00 93.50 140 ALA A N 1
ATOM 1085 C CA . ALA A 1 140 ? 2.464 2.379 -22.277 1.00 93.50 140 ALA A CA 1
ATOM 1086 C C . ALA A 1 140 ? 3.958 2.015 -22.228 1.00 93.50 140 ALA A C 1
ATOM 1088 O O . ALA A 1 140 ? 4.577 1.895 -23.280 1.00 93.50 140 ALA A O 1
ATOM 1089 N N . ALA A 1 141 ? 4.537 1.834 -21.038 1.00 92.00 141 ALA A N 1
ATOM 1090 C CA . ALA A 1 141 ? 5.971 1.629 -20.876 1.00 92.00 141 ALA A CA 1
ATOM 1091 C C . ALA A 1 141 ? 6.468 0.350 -21.559 1.00 92.00 141 ALA A C 1
ATOM 1093 O O . ALA A 1 141 ? 5.857 -0.719 -21.453 1.00 92.00 141 ALA A O 1
ATOM 1094 N N . SER A 1 142 ? 7.627 0.468 -22.191 1.00 87.88 142 SER A N 1
ATOM 1095 C CA . SER A 1 142 ? 8.454 -0.626 -22.686 1.00 87.88 142 SER A CA 1
ATOM 1096 C C . SER A 1 142 ? 9.906 -0.217 -22.481 1.00 87.88 142 SER A C 1
ATOM 1098 O O . SER A 1 142 ? 10.284 0.879 -22.891 1.00 87.88 142 SER A O 1
ATOM 1100 N N . SER A 1 143 ? 10.701 -1.070 -21.849 1.00 86.44 143 SER A N 1
ATOM 1101 C CA . SER A 1 143 ? 12.125 -0.840 -21.627 1.00 86.44 143 SER A CA 1
ATOM 1102 C C . SER A 1 143 ? 12.857 -2.171 -21.719 1.00 86.44 143 SER A C 1
ATOM 1104 O O . SER A 1 143 ? 12.334 -3.188 -21.261 1.00 86.44 143 SER A O 1
ATOM 1106 N N . ASP A 1 144 ? 14.061 -2.146 -22.289 1.00 85.69 144 ASP A N 1
ATOM 1107 C CA . ASP A 1 144 ? 14.976 -3.293 -22.308 1.00 85.69 144 ASP A CA 1
ATOM 1108 C C . ASP A 1 144 ? 15.683 -3.481 -20.950 1.00 85.69 144 ASP A C 1
ATOM 1110 O O . ASP A 1 144 ? 16.387 -4.466 -20.736 1.00 85.69 144 ASP A O 1
ATOM 1114 N N . ASN A 1 145 ? 15.500 -2.536 -20.019 1.00 92.12 145 ASN A N 1
ATOM 1115 C CA . ASN A 1 145 ? 15.980 -2.632 -18.648 1.00 92.12 145 ASN A CA 1
ATOM 1116 C C . ASN A 1 145 ? 14.882 -3.206 -17.737 1.00 92.12 145 ASN A C 1
ATOM 1118 O O . ASN A 1 145 ? 13.930 -2.512 -17.362 1.00 92.12 145 ASN A O 1
ATOM 1122 N N . ASP A 1 146 ? 15.048 -4.470 -17.346 1.00 94.75 146 ASP A N 1
ATOM 1123 C CA . ASP A 1 146 ? 14.129 -5.172 -16.446 1.00 94.75 146 ASP A CA 1
ATOM 1124 C C . ASP A 1 146 ? 13.978 -4.476 -15.086 1.00 94.75 146 ASP A C 1
ATOM 1126 O O . ASP A 1 146 ? 12.878 -4.445 -14.530 1.00 94.75 146 ASP A O 1
ATOM 1130 N N . GLU A 1 147 ? 15.051 -3.884 -14.552 1.00 94.31 147 GLU A N 1
ATOM 1131 C CA . GLU A 1 147 ? 15.011 -3.206 -13.254 1.00 94.31 147 GLU A CA 1
ATOM 1132 C C . GLU A 1 147 ? 14.126 -1.955 -13.306 1.00 94.31 147 GLU A C 1
ATOM 1134 O O . GLU A 1 147 ? 13.325 -1.728 -12.399 1.00 94.31 147 GLU A O 1
ATOM 1139 N N . ASP A 1 148 ? 14.193 -1.185 -14.393 1.00 93.50 148 ASP A N 1
ATOM 1140 C CA . ASP A 1 148 ? 13.367 0.011 -14.584 1.00 93.50 148 ASP A CA 1
ATOM 1141 C C . ASP A 1 148 ? 11.880 -0.339 -14.748 1.00 93.50 148 ASP A C 1
ATOM 1143 O O . ASP A 1 148 ? 11.009 0.323 -14.170 1.00 93.50 148 ASP A O 1
ATOM 1147 N N . MET A 1 149 ? 11.576 -1.424 -15.472 1.00 95.88 149 MET A N 1
ATOM 1148 C CA . MET A 1 149 ? 10.209 -1.946 -15.574 1.00 95.88 149 MET A CA 1
ATOM 1149 C C . MET A 1 149 ? 9.669 -2.378 -14.209 1.00 95.88 149 MET A C 1
ATOM 1151 O O . MET A 1 149 ? 8.517 -2.080 -13.875 1.00 95.88 149 MET A O 1
ATOM 1155 N N . VAL A 1 150 ? 10.498 -3.038 -13.394 1.00 97.19 150 VAL A N 1
ATOM 1156 C CA . VAL A 1 150 ? 10.118 -3.452 -12.038 1.00 97.19 150 VAL A CA 1
ATOM 1157 C C . VAL A 1 150 ? 9.963 -2.251 -11.109 1.00 97.19 150 VAL A C 1
ATOM 1159 O O . VAL A 1 150 ? 8.976 -2.200 -10.379 1.00 97.19 150 VAL A O 1
ATOM 1162 N N . LYS A 1 151 ? 10.839 -1.243 -11.166 1.00 96.50 151 LYS A N 1
ATOM 1163 C CA . LYS A 1 151 ? 10.685 0.007 -10.398 1.00 96.50 151 LYS A CA 1
ATOM 1164 C C . LYS A 1 151 ? 9.374 0.718 -10.730 1.00 96.50 151 LYS A C 1
ATOM 1166 O O . LYS A 1 151 ? 8.660 1.141 -9.819 1.00 96.50 151 LYS A O 1
ATOM 1171 N N . LEU A 1 152 ? 8.994 0.783 -12.009 1.00 96.38 152 LEU A N 1
ATOM 1172 C CA . LEU A 1 152 ? 7.710 1.367 -12.400 1.00 96.38 152 LEU A CA 1
ATOM 1173 C C . LEU A 1 152 ? 6.523 0.533 -11.892 1.00 96.38 152 LEU A C 1
ATOM 1175 O O . LEU A 1 152 ? 5.542 1.097 -11.402 1.00 96.38 152 LEU A O 1
ATOM 1179 N N . ALA A 1 153 ? 6.619 -0.798 -11.949 1.00 97.50 153 ALA A N 1
ATOM 1180 C CA . ALA A 1 153 ? 5.606 -1.690 -11.390 1.00 97.50 153 ALA A CA 1
ATOM 1181 C C . ALA A 1 153 ? 5.477 -1.548 -9.865 1.00 97.50 153 ALA A C 1
ATOM 1183 O O . ALA A 1 153 ? 4.361 -1.549 -9.350 1.00 97.50 153 ALA A O 1
ATOM 1184 N N . LEU A 1 154 ? 6.590 -1.390 -9.141 1.00 97.88 154 LEU A N 1
ATOM 1185 C CA . LEU A 1 154 ? 6.607 -1.149 -7.696 1.00 97.88 154 LEU A CA 1
ATOM 1186 C C . LEU A 1 154 ? 5.938 0.178 -7.345 1.00 97.88 154 LEU A C 1
ATOM 1188 O O . LEU A 1 154 ? 5.131 0.212 -6.418 1.00 97.88 154 LEU A O 1
ATOM 1192 N N . LEU A 1 155 ? 6.212 1.249 -8.101 1.00 96.94 155 LEU A N 1
ATOM 1193 C CA . LEU A 1 155 ? 5.542 2.539 -7.915 1.00 96.94 155 LEU A CA 1
ATOM 1194 C C . LEU A 1 155 ? 4.033 2.420 -8.144 1.00 96.94 155 LEU A C 1
ATOM 1196 O O . LEU A 1 155 ? 3.235 2.902 -7.339 1.00 96.94 155 LEU A O 1
ATOM 1200 N N . TYR A 1 156 ? 3.640 1.749 -9.229 1.00 96.75 156 TYR A N 1
ATOM 1201 C CA . TYR A 1 156 ? 2.238 1.518 -9.555 1.00 96.75 156 TYR A CA 1
ATOM 1202 C C . TYR A 1 156 ? 1.535 0.687 -8.474 1.00 96.75 156 TYR A C 1
ATOM 1204 O O . TYR A 1 156 ? 0.454 1.064 -8.017 1.00 96.75 156 TYR A O 1
ATOM 1212 N N . PHE A 1 157 ? 2.170 -0.387 -7.998 1.00 96.88 157 PHE A N 1
ATOM 1213 C CA . PHE A 1 157 ? 1.670 -1.213 -6.901 1.00 96.88 157 PHE A CA 1
ATOM 1214 C C . PHE A 1 157 ? 1.521 -0.407 -5.605 1.00 96.88 157 PHE A C 1
ATOM 1216 O O . PHE A 1 157 ? 0.467 -0.436 -4.971 1.00 96.88 157 PHE A O 1
ATOM 1223 N N . LEU A 1 158 ? 2.554 0.344 -5.224 1.00 96.50 158 LEU A N 1
ATOM 1224 C CA . LEU A 1 158 ? 2.571 1.164 -4.016 1.00 96.50 158 LEU A CA 1
ATOM 1225 C C . LEU A 1 158 ? 1.380 2.125 -3.971 1.00 96.50 158 LEU A C 1
ATOM 1227 O O . LEU A 1 158 ? 0.655 2.202 -2.979 1.00 96.50 158 LEU A O 1
ATOM 1231 N N . GLU A 1 159 ? 1.165 2.850 -5.062 1.00 95.31 159 GLU A N 1
ATOM 1232 C CA . GLU A 1 159 ? 0.192 3.933 -5.097 1.00 95.31 159 GLU A CA 1
ATOM 1233 C C . GLU A 1 159 ? -1.250 3.452 -5.279 1.00 95.31 159 GLU A C 1
ATOM 1235 O O . GLU A 1 159 ? -2.176 4.067 -4.746 1.00 95.31 159 GLU A O 1
ATOM 1240 N N . THR A 1 160 ? -1.458 2.346 -6.000 1.00 93.50 160 THR A N 1
ATOM 1241 C CA . THR A 1 160 ? -2.806 1.864 -6.353 1.00 93.50 160 THR A CA 1
ATOM 1242 C C . THR A 1 160 ? -3.276 0.660 -5.547 1.00 93.50 160 THR A C 1
ATOM 1244 O O . THR A 1 160 ? -4.481 0.474 -5.384 1.00 93.50 160 THR A O 1
ATOM 1247 N N . VAL A 1 161 ? -2.357 -0.151 -5.023 1.00 92.56 161 VAL A N 1
ATOM 1248 C CA . VAL A 1 161 ? -2.684 -1.336 -4.222 1.00 92.56 161 VAL A CA 1
ATOM 1249 C C . VAL A 1 161 ? -2.474 -1.033 -2.748 1.00 92.56 161 VAL A C 1
ATOM 1251 O O . VAL A 1 161 ? -3.428 -1.135 -1.980 1.00 92.56 161 VAL A O 1
ATOM 1254 N N . LEU A 1 162 ? -1.264 -0.621 -2.356 1.00 93.62 162 LEU A N 1
ATOM 1255 C CA . LEU A 1 162 ? -0.930 -0.462 -0.939 1.00 93.62 162 LEU A CA 1
ATOM 1256 C C .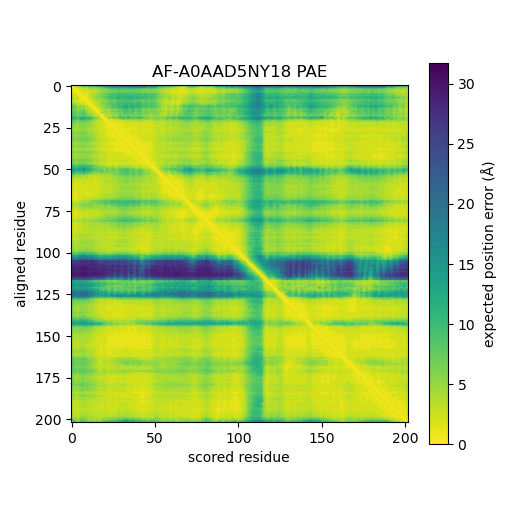 LEU A 1 162 ? -1.633 0.751 -0.318 1.00 93.62 162 LEU A C 1
ATOM 1258 O O . LEU A 1 162 ? -2.341 0.606 0.672 1.00 93.62 162 LEU A O 1
ATOM 1262 N N . PHE A 1 163 ? -1.489 1.933 -0.920 1.00 92.94 163 PHE A N 1
ATOM 1263 C CA . PHE A 1 163 ? -2.174 3.139 -0.441 1.00 92.94 163 PHE A CA 1
ATOM 1264 C C . PHE A 1 163 ? -3.559 3.349 -1.058 1.00 92.94 163 PHE A C 1
ATOM 1266 O O . PHE A 1 163 ? -4.329 4.157 -0.542 1.00 92.94 163 PHE A O 1
ATOM 1273 N N . GLY A 1 164 ? -3.874 2.664 -2.164 1.00 90.75 164 GLY A N 1
ATOM 1274 C CA . GLY A 1 164 ? -5.163 2.789 -2.848 1.00 90.75 164 GLY A CA 1
ATOM 1275 C C . GLY A 1 164 ? -5.533 4.238 -3.167 1.00 90.75 164 GLY A C 1
ATOM 1276 O O . GLY A 1 164 ? -6.678 4.636 -2.972 1.00 90.75 164 GLY A O 1
ATOM 1277 N N . LYS A 1 165 ? -4.579 5.081 -3.566 1.00 89.94 165 LYS A N 1
ATOM 1278 C CA . LYS A 1 165 ? -4.854 6.506 -3.771 1.00 89.94 165 LYS A CA 1
ATOM 1279 C C . LYS A 1 165 ? -5.729 6.718 -5.012 1.00 89.94 165 LYS A C 1
ATOM 1281 O O . LYS A 1 165 ? -5.568 6.047 -6.031 1.00 89.94 165 LYS A O 1
ATOM 1286 N N . ASP A 1 166 ? -6.631 7.697 -4.947 1.00 89.69 166 ASP A N 1
ATOM 1287 C CA . ASP A 1 166 ? -7.486 8.067 -6.082 1.00 89.69 166 ASP A CA 1
ATOM 1288 C C . ASP A 1 166 ? -6.659 8.523 -7.300 1.00 89.69 166 ASP A C 1
ATOM 1290 O O . ASP A 1 166 ? -5.563 9.068 -7.166 1.00 89.69 166 ASP A O 1
ATOM 1294 N N . GLN A 1 167 ? -7.211 8.340 -8.501 1.00 89.75 167 GLN A N 1
ATOM 1295 C CA . GLN A 1 167 ? -6.585 8.687 -9.780 1.00 89.75 167 GLN A CA 1
ATOM 1296 C C . GLN A 1 167 ? -6.083 10.138 -9.871 1.00 89.75 167 GLN A C 1
ATOM 1298 O O . GLN A 1 167 ? -5.123 10.411 -10.594 1.00 89.75 167 GLN A O 1
ATOM 1303 N N . LYS A 1 168 ? -6.720 11.079 -9.165 1.00 92.00 168 LYS A N 1
ATOM 1304 C CA . LYS A 1 168 ? -6.357 12.505 -9.182 1.00 92.00 168 LYS A CA 1
ATOM 1305 C C . LYS A 1 168 ? -5.278 12.869 -8.164 1.00 92.00 168 LYS A C 1
ATOM 1307 O O . LYS A 1 168 ? -4.776 13.993 -8.202 1.00 92.00 168 LYS A O 1
ATOM 1312 N N . VAL A 1 169 ? -4.929 11.958 -7.257 1.00 92.62 169 VAL A N 1
ATOM 1313 C CA . VAL A 1 169 ? -3.922 12.209 -6.225 1.00 92.62 169 VAL A CA 1
ATOM 1314 C C . VAL A 1 169 ? -2.532 12.179 -6.849 1.00 92.62 169 VAL A C 1
ATOM 1316 O O . VAL A 1 169 ? -2.205 11.293 -7.639 1.00 92.62 169 VAL A O 1
ATOM 1319 N N . TYR A 1 170 ? -1.728 13.185 -6.507 1.00 93.25 170 TYR A N 1
ATOM 1320 C CA . TYR A 1 170 ? -0.344 13.291 -6.953 1.00 93.25 170 TYR A CA 1
ATOM 1321 C C . TYR A 1 170 ? 0.549 12.272 -6.245 1.00 93.25 170 TYR A C 1
ATOM 1323 O O . TYR A 1 170 ? 0.388 12.015 -5.048 1.00 93.25 170 TYR A O 1
ATOM 1331 N N . ILE A 1 171 ? 1.514 11.735 -6.989 1.00 91.25 171 ILE A N 1
ATOM 1332 C CA . ILE A 1 171 ? 2.529 10.829 -6.454 1.00 91.25 171 ILE A CA 1
ATOM 1333 C C . ILE A 1 171 ? 3.449 11.606 -5.512 1.00 91.25 171 ILE A C 1
ATOM 1335 O O . ILE A 1 171 ? 3.839 12.742 -5.796 1.00 91.25 171 ILE A O 1
ATOM 1339 N N . GLY A 1 172 ? 3.793 11.001 -4.375 1.00 87.50 172 GLY A N 1
ATOM 1340 C CA . GLY A 1 172 ? 4.757 11.591 -3.450 1.00 87.50 172 GLY A CA 1
ATOM 1341 C C . GLY A 1 172 ? 6.163 11.548 -4.047 1.00 87.50 172 GLY A C 1
ATOM 1342 O O . GLY A 1 172 ? 6.623 10.477 -4.433 1.00 87.50 172 GLY A O 1
ATOM 1343 N N . ALA A 1 173 ? 6.874 12.680 -4.084 1.00 87.06 173 ALA A N 1
ATOM 1344 C CA . ALA A 1 173 ? 8.231 12.741 -4.643 1.00 87.06 173 ALA A CA 1
ATOM 1345 C C . ALA A 1 173 ? 9.176 11.708 -4.000 1.00 87.06 173 ALA A C 1
ATOM 1347 O O . ALA A 1 173 ? 9.914 11.032 -4.718 1.00 87.06 173 ALA A O 1
ATOM 1348 N N . GLN A 1 174 ? 9.054 11.519 -2.679 1.00 88.25 174 GLN A N 1
ATOM 1349 C CA . GLN A 1 174 ? 9.797 10.531 -1.893 1.00 88.25 174 GLN A CA 1
ATOM 1350 C C . GLN A 1 174 ? 9.588 9.093 -2.393 1.00 88.25 174 GLN A C 1
ATOM 1352 O O . GLN A 1 174 ? 10.528 8.309 -2.396 1.00 88.25 174 GLN A O 1
ATOM 1357 N N . HIS A 1 175 ? 8.383 8.733 -2.851 1.00 91.88 175 HIS A N 1
ATOM 1358 C CA . HIS A 1 175 ? 8.110 7.379 -3.347 1.00 91.88 175 HIS A CA 1
ATOM 1359 C C . HIS A 1 175 ? 8.922 7.069 -4.607 1.00 91.88 175 HIS A C 1
ATOM 1361 O O . HIS A 1 175 ? 9.448 5.971 -4.752 1.00 91.88 175 HIS A O 1
ATOM 1367 N N . VAL A 1 176 ? 9.061 8.061 -5.489 1.00 90.88 176 VAL A N 1
ATOM 1368 C CA . VAL A 1 176 ? 9.901 7.962 -6.688 1.00 90.88 176 VAL A CA 1
ATOM 1369 C C . VAL A 1 176 ? 11.385 7.967 -6.312 1.00 90.88 176 VAL A C 1
ATOM 1371 O O . VAL A 1 176 ? 12.177 7.238 -6.890 1.00 90.88 176 VAL A O 1
ATOM 1374 N N . GLU A 1 177 ? 11.756 8.778 -5.324 1.00 88.56 177 GLU A N 1
ATOM 1375 C CA . GLU A 1 177 ? 13.123 8.934 -4.811 1.00 88.56 177 GLU A CA 1
ATOM 1376 C C . GLU A 1 177 ? 13.684 7.626 -4.251 1.00 88.56 177 GLU A C 1
ATOM 1378 O O . GLU A 1 177 ? 14.814 7.252 -4.546 1.00 88.56 177 GLU A O 1
ATOM 1383 N N . LEU A 1 178 ? 12.871 6.911 -3.470 1.00 90.50 178 LEU A N 1
ATOM 1384 C CA . LEU A 1 178 ? 13.257 5.644 -2.855 1.00 90.50 178 LEU A CA 1
ATOM 1385 C C . LEU A 1 178 ? 13.511 4.550 -3.899 1.00 90.50 178 LEU A C 1
ATOM 1387 O O . LEU A 1 178 ? 14.301 3.653 -3.636 1.00 90.50 178 LEU A O 1
ATOM 1391 N N . LEU A 1 179 ? 12.886 4.619 -5.079 1.00 92.06 179 LEU A N 1
ATOM 1392 C CA . LEU A 1 179 ? 13.074 3.629 -6.144 1.00 92.06 179 LEU A CA 1
ATOM 1393 C C . LEU A 1 179 ? 14.421 3.743 -6.860 1.00 92.06 179 LEU A C 1
ATOM 1395 O O . LEU A 1 179 ? 14.807 2.805 -7.550 1.00 92.06 179 LEU A O 1
ATOM 1399 N N . GLU A 1 180 ? 15.159 4.839 -6.680 1.00 89.31 180 GLU A N 1
ATOM 1400 C CA . GLU A 1 180 ? 16.532 4.938 -7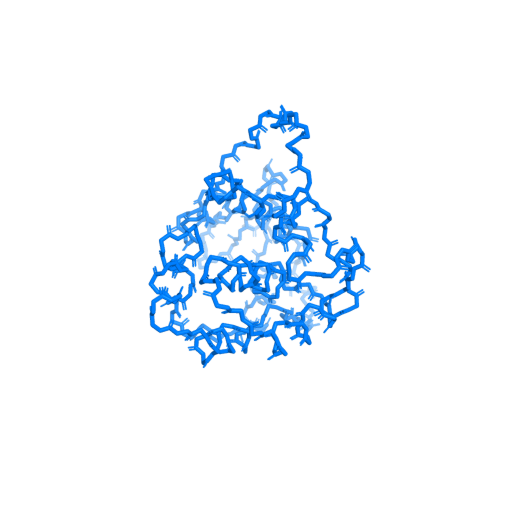.189 1.00 89.31 180 GLU A CA 1
ATOM 1401 C C . GLU A 1 180 ? 17.466 3.928 -6.495 1.00 89.31 180 GLU A C 1
ATOM 1403 O O . GLU A 1 180 ? 18.466 3.516 -7.074 1.00 89.31 180 GLU A O 1
ATOM 1408 N N . ASP A 1 181 ? 17.116 3.476 -5.284 1.00 89.75 181 ASP A N 1
ATOM 1409 C CA . ASP A 1 181 ? 17.853 2.470 -4.521 1.00 89.75 181 ASP A CA 1
ATOM 1410 C C . ASP A 1 181 ? 16.896 1.422 -3.934 1.00 89.75 181 ASP A C 1
ATOM 1412 O O . ASP A 1 181 ? 16.309 1.608 -2.865 1.00 89.75 181 ASP A O 1
ATOM 1416 N N . LEU A 1 182 ? 16.765 0.282 -4.621 1.00 92.25 182 LEU A N 1
ATOM 1417 C CA . LEU A 1 182 ? 15.873 -0.797 -4.196 1.00 92.25 182 LEU A CA 1
ATOM 1418 C C . LEU A 1 182 ? 16.246 -1.396 -2.833 1.00 92.25 182 LEU A C 1
ATOM 1420 O O . LEU A 1 182 ? 15.363 -1.902 -2.140 1.00 92.25 182 LEU A O 1
ATOM 1424 N N . GLU A 1 183 ? 17.509 -1.328 -2.401 1.00 91.81 183 GLU A N 1
ATOM 1425 C CA . GLU A 1 183 ? 17.884 -1.781 -1.058 1.00 91.81 183 GLU A CA 1
ATOM 1426 C C . GLU A 1 183 ? 17.233 -0.889 0.005 1.00 91.81 183 GLU A C 1
ATOM 1428 O O . GLU A 1 183 ? 16.622 -1.380 0.959 1.00 91.81 183 GLU A O 1
ATOM 1433 N N . THR A 1 184 ? 17.310 0.426 -0.201 1.00 91.31 184 THR A N 1
ATOM 1434 C CA . THR A 1 184 ? 16.633 1.416 0.637 1.00 91.31 184 THR A CA 1
ATOM 1435 C C . THR A 1 184 ? 15.114 1.266 0.555 1.00 91.31 184 THR A C 1
ATOM 1437 O O . THR A 1 184 ? 14.452 1.228 1.592 1.00 91.31 184 THR A O 1
ATOM 1440 N N . PHE A 1 185 ? 14.554 1.127 -0.651 1.00 94.00 185 PHE A N 1
ATOM 1441 C CA . PHE A 1 185 ? 13.116 0.933 -0.858 1.00 94.00 185 PHE A CA 1
ATOM 1442 C C . PHE A 1 185 ? 12.577 -0.278 -0.089 1.00 94.00 185 PHE A C 1
ATOM 1444 O O . PHE A 1 185 ? 11.528 -0.193 0.548 1.00 94.00 185 PHE A O 1
ATOM 1451 N N . ASN A 1 186 ? 13.301 -1.400 -0.124 1.00 94.25 186 ASN A N 1
ATOM 1452 C CA . ASN A 1 186 ? 12.890 -2.645 0.521 1.00 94.25 186 ASN A CA 1
ATOM 1453 C C . ASN A 1 186 ? 12.942 -2.575 2.055 1.00 94.25 186 ASN A C 1
ATOM 1455 O O . ASN A 1 186 ? 12.167 -3.269 2.711 1.00 94.25 186 ASN A O 1
ATOM 1459 N N . LYS A 1 187 ? 13.827 -1.745 2.622 1.00 93.12 187 LYS A N 1
ATOM 1460 C CA . LYS A 1 187 ? 13.946 -1.509 4.074 1.00 93.12 187 LYS A CA 1
ATOM 1461 C C . LYS A 1 187 ? 13.062 -0.364 4.576 1.00 93.12 187 LYS A C 1
ATOM 1463 O O . LYS A 1 187 ? 12.975 -0.142 5.782 1.00 93.12 187 LYS A O 1
ATOM 1468 N N . TYR A 1 188 ? 12.443 0.398 3.677 1.00 94.56 188 TYR A N 1
ATOM 1469 C CA . TYR A 1 188 ? 11.578 1.507 4.057 1.00 94.56 188 TYR A CA 1
ATOM 1470 C C . TYR A 1 188 ? 10.320 0.979 4.772 1.00 94.56 188 TYR A C 1
ATOM 1472 O O . TYR A 1 188 ? 9.765 -0.036 4.338 1.00 94.56 188 TYR A O 1
ATOM 1480 N N . PRO A 1 189 ? 9.829 1.631 5.848 1.00 95.69 189 PRO A N 1
ATOM 1481 C CA . PRO A 1 189 ? 8.742 1.100 6.670 1.00 95.69 189 PRO A CA 1
ATOM 1482 C C . PRO A 1 189 ? 7.360 1.311 6.028 1.00 95.69 189 PRO A C 1
ATOM 1484 O O . PRO A 1 189 ? 6.476 1.974 6.581 1.00 95.69 189 PRO A O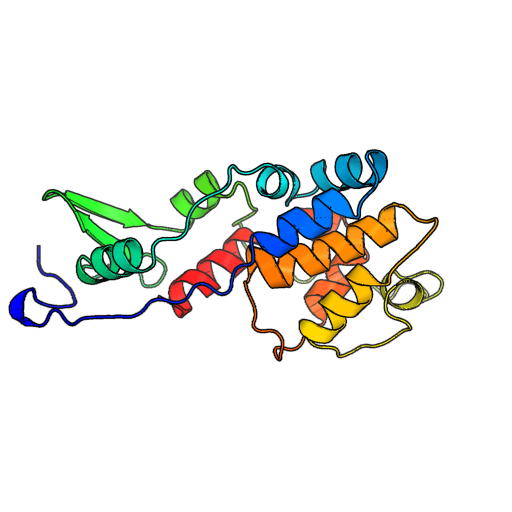 1
ATOM 1487 N N . TRP A 1 190 ? 7.157 0.743 4.837 1.00 96.12 190 TRP A N 1
ATOM 1488 C CA . TRP A 1 190 ? 5.899 0.812 4.093 1.00 96.12 190 TRP A CA 1
ATOM 1489 C C . TRP A 1 190 ? 4.715 0.293 4.904 1.00 96.12 190 TRP A C 1
ATOM 1491 O O . TRP A 1 190 ? 3.622 0.852 4.821 1.00 96.12 190 TRP A O 1
ATOM 1501 N N . GLY A 1 191 ? 4.937 -0.731 5.731 1.00 96.50 191 GLY A N 1
ATOM 1502 C CA . GLY A 1 191 ? 3.917 -1.287 6.609 1.00 96.50 191 GLY A CA 1
ATOM 1503 C C . GLY A 1 191 ? 3.450 -0.280 7.655 1.00 96.50 191 GLY A C 1
ATOM 1504 O O . GLY A 1 191 ? 2.247 -0.111 7.839 1.00 96.50 191 GLY A O 1
ATOM 1505 N N . ARG A 1 192 ? 4.371 0.485 8.258 1.00 95.75 192 ARG A N 1
ATOM 1506 C CA . ARG A 1 192 ? 4.017 1.575 9.182 1.00 95.75 192 ARG A CA 1
ATOM 1507 C C . ARG A 1 192 ? 3.211 2.666 8.483 1.00 95.75 192 ARG A C 1
ATOM 1509 O O . ARG A 1 192 ? 2.153 3.038 8.980 1.00 95.75 192 ARG A O 1
ATOM 1516 N N . LYS A 1 193 ? 3.678 3.160 7.330 1.00 94.88 193 LYS A N 1
ATOM 1517 C CA . LYS A 1 193 ? 2.977 4.225 6.587 1.00 94.88 193 LYS A CA 1
ATOM 1518 C C . LYS A 1 193 ? 1.574 3.785 6.159 1.00 94.88 193 LYS A C 1
ATOM 1520 O O . LYS A 1 193 ? 0.619 4.555 6.265 1.00 94.88 193 LYS A O 1
ATOM 1525 N N . CYS A 1 194 ? 1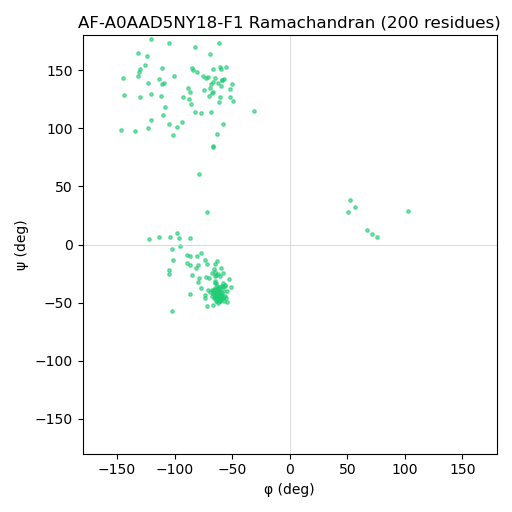.436 2.539 5.706 1.00 95.00 194 CYS A N 1
ATOM 1526 C CA . CYS A 1 194 ? 0.146 1.962 5.337 1.00 95.00 194 CYS A CA 1
ATOM 1527 C C . CYS A 1 194 ? -0.771 1.787 6.557 1.00 95.00 194 CYS A C 1
ATOM 1529 O O . CYS A 1 194 ? -1.965 2.080 6.475 1.00 95.00 194 CYS A O 1
ATOM 1531 N N . TYR A 1 195 ? -0.225 1.360 7.698 1.00 95.69 195 TYR A N 1
ATOM 1532 C CA . TYR A 1 195 ? -0.967 1.222 8.949 1.00 95.69 195 TYR A CA 1
ATOM 1533 C C . TYR A 1 195 ? -1.498 2.569 9.455 1.00 95.69 195 TYR A C 1
ATOM 1535 O O . TYR A 1 195 ? -2.689 2.704 9.719 1.00 95.69 195 TYR A O 1
ATOM 1543 N N . GLU A 1 196 ? -0.645 3.593 9.508 1.00 94.38 196 GLU A N 1
ATOM 1544 C CA . GLU A 1 196 ? -1.034 4.955 9.898 1.00 94.38 196 GLU A CA 1
ATOM 1545 C C . GLU A 1 196 ? -2.114 5.520 8.965 1.00 94.38 196 GLU A C 1
ATOM 1547 O O . GLU A 1 196 ? -3.088 6.115 9.422 1.00 94.38 196 GLU A O 1
ATOM 1552 N N . THR A 1 197 ? -1.989 5.279 7.655 1.00 92.19 197 THR A N 1
ATOM 1553 C CA . THR A 1 197 ? -3.023 5.655 6.677 1.00 92.19 197 THR A CA 1
ATOM 1554 C C . THR A 1 197 ? -4.338 4.928 6.961 1.00 92.19 197 THR A C 1
ATOM 1556 O O . THR A 1 197 ? -5.390 5.557 6.979 1.00 92.19 197 THR A O 1
ATOM 1559 N N . THR A 1 198 ? -4.280 3.625 7.250 1.00 91.19 198 THR A N 1
ATOM 1560 C CA . THR A 1 198 ? -5.459 2.809 7.576 1.00 91.19 198 THR A CA 1
ATOM 1561 C C . THR A 1 198 ? -6.191 3.354 8.801 1.00 91.19 198 THR A C 1
ATOM 1563 O O . THR A 1 198 ? -7.405 3.513 8.752 1.00 91.19 198 THR A O 1
ATOM 1566 N N . LEU A 1 199 ? -5.468 3.708 9.869 1.00 91.69 199 LEU A N 1
ATOM 1567 C CA . LEU A 1 199 ? -6.068 4.285 11.077 1.00 91.69 199 LEU A CA 1
ATOM 1568 C C . LEU A 1 199 ? -6.720 5.651 10.844 1.00 91.69 199 LEU A C 1
ATOM 1570 O O . LEU A 1 199 ? -7.707 5.966 11.493 1.00 91.69 199 LEU A O 1
ATOM 1574 N N . ASN A 1 200 ? -6.173 6.464 9.940 1.00 88.38 200 ASN A N 1
ATOM 1575 C CA . ASN A 1 200 ? -6.712 7.793 9.642 1.00 88.38 200 ASN A CA 1
ATOM 1576 C C . ASN A 1 200 ? -7.935 7.755 8.711 1.00 88.38 200 ASN A C 1
ATOM 1578 O O . ASN A 1 200 ? -8.639 8.758 8.589 1.00 88.38 200 ASN A O 1
ATOM 1582 N N . CYS A 1 201 ? -8.152 6.640 8.010 1.00 84.19 201 CYS A N 1
ATOM 1583 C CA . CYS A 1 201 ? -9.237 6.479 7.043 1.00 84.19 201 CYS A CA 1
ATOM 1584 C C . CYS A 1 201 ? -10.435 5.674 7.572 1.00 84.19 201 CYS A C 1
ATOM 1586 O O . CYS A 1 201 ? -11.476 5.672 6.911 1.00 84.19 201 CYS A O 1
ATOM 1588 N N . LEU A 1 202 ? -10.282 4.981 8.703 1.00 79.50 202 LEU A N 1
ATOM 1589 C CA . LEU A 1 202 ? -11.332 4.211 9.379 1.00 79.50 202 LEU A CA 1
ATOM 1590 C C . LEU A 1 202 ? -11.970 5.021 10.510 1.00 79.50 202 LEU A C 1
ATOM 1592 O O . LEU A 1 202 ? -13.206 4.898 10.657 1.00 79.50 202 LEU A O 1
#

Mean predicted aligned error: 5.92 Å

Sequence (202 aa):
MELLVKAAEHFPGKINSTSSTAAVKCIKEKLTEAQLSLFRTTCFGKLLDMNDLKFSGQLVHHLLLRQIPSPDKSEMWFAIGGKRLRFSIQEFCLITGLECGPEPPVLSKEKGDGSGSFRSSMLNGEVRFNNKTLEAMFKAASSDNDEDMVKLALLYFLETVLFGKDQKVYIGAQHVELLEDLETFNKYPWGRKCYETTLNCL

Solvent-accessible surface area (backbone atoms only — not comparable to full-atom values): 12093 Å² total; per-residue (Å²): 135,70,46,75,49,47,83,91,68,68,73,93,72,87,56,85,78,60,49,34,71,65,56,56,51,50,48,66,72,68,47,50,74,68,35,49,55,55,43,47,74,42,66,56,18,70,65,72,70,52,74,94,75,81,85,53,35,63,60,53,49,59,50,58,56,26,25,27,83,54,98,43,95,80,39,47,30,31,60,56,95,93,37,83,43,79,50,39,66,65,59,50,25,68,74,66,65,30,44,52,59,78,74,73,78,78,82,83,69,76,85,68,78,86,78,86,43,59,53,55,76,77,44,77,61,64,81,77,53,25,42,49,54,50,53,50,48,59,72,69,60,82,68,96,48,53,66,56,53,34,45,52,47,50,52,52,42,45,44,31,40,67,64,17,49,56,52,83,44,64,60,58,63,65,66,61,57,35,55,71,38,60,72,59,44,47,68,41,28,56,35,35,57,44,48,55,51,50,64,77,75,108

pLDDT: mean 88.71, std 11.58, range [41.66, 98.12]

Radius of gyration: 19.23 Å; Cα contacts (8 Å, |Δi|>4): 233; chains: 1; bounding box: 55×31×50 Å

InterPro domains:
  IPR015410 Domain of unknown function DUF1985 [PF09331] (64-199)

Secondary structure (DSSP, 8-state):
---SS-GGG-----------HHHHHHHHHHS-HHHHHHHHTSTTHHHHT-------HHHHHHHHTTEE--SSTT-EEEEETTEEEEE-HHHHHHHH----SPPPS--------SSS-HHHHHSTT----BHHHHHHHHHH---S-HHHHHHHHHHHHIIIIIS---TTSBPPHHHHHHTT-HHHHHHS-HHHHHHHHHHHH-

Foldseek 3Di:
DDFPQHPVRDDDDADDFLADPVLLVVLVVQADPVLLVVLLVFLCNVVSPDDDDDDDRPVVSVQNRQWDDDPDLQKTWGQDPNDIDIDHLVVLCVVSVFAQDDFDPDPPDDDDDPPDALCCPQVVVDQKDFLLVLVVSLVPDDDPDSLSNSLSSQQNCLCCHQLSDDRRDIRDSVSSVQSSPRVSVRNGRSSNVSSVSVSVSD

Organism: Acer negundo (NCBI:txid4023)